Protein AF-A0A7C6ZLV8-F1 (afdb_monomer_lite)

Structure (mmCIF, N/CA/C/O backbone):
data_AF-A0A7C6ZLV8-F1
#
_entry.id   AF-A0A7C6ZLV8-F1
#
loop_
_atom_site.group_PDB
_atom_site.id
_atom_site.type_symbol
_atom_site.label_atom_id
_atom_site.label_alt_id
_atom_site.label_comp_id
_atom_site.label_asym_id
_atom_site.label_entity_id
_atom_site.label_seq_id
_atom_site.pdbx_PDB_ins_code
_atom_site.Cartn_x
_atom_site.Cartn_y
_atom_site.Cartn_z
_atom_site.occupancy
_atom_site.B_iso_or_equiv
_atom_site.auth_seq_id
_atom_site.auth_comp_id
_atom_site.auth_asym_id
_atom_site.auth_atom_id
_atom_site.pdbx_PDB_model_num
ATOM 1 N N . MET A 1 1 ? -17.988 -1.810 13.486 1.00 55.84 1 MET A N 1
ATOM 2 C CA . MET A 1 1 ? -17.212 -0.993 14.467 1.00 55.84 1 MET A CA 1
ATOM 3 C C . MET A 1 1 ? -16.897 0.416 13.948 1.00 55.84 1 MET A C 1
ATOM 5 O O . MET A 1 1 ? -16.860 1.352 14.736 1.00 55.84 1 MET A O 1
ATOM 9 N N . VAL A 1 2 ? -16.703 0.588 12.636 1.00 60.53 2 VAL A N 1
ATOM 10 C CA . VAL A 1 2 ? -16.282 1.864 12.027 1.00 60.53 2 VAL A CA 1
ATOM 11 C C . VAL A 1 2 ? -17.388 2.938 12.022 1.00 60.53 2 VAL A C 1
ATOM 13 O O . VAL A 1 2 ? -17.081 4.119 12.140 1.00 60.53 2 VAL A O 1
ATOM 16 N N . ASP A 1 3 ? -18.669 2.546 11.988 1.00 60.50 3 ASP A N 1
ATOM 17 C CA . ASP A 1 3 ? -19.830 3.461 11.923 1.00 60.50 3 ASP A CA 1
ATOM 18 C C . ASP A 1 3 ? -19.865 4.521 13.047 1.00 60.50 3 ASP A C 1
ATOM 20 O O . ASP A 1 3 ? -20.247 5.665 12.806 1.00 60.50 3 ASP A O 1
ATOM 24 N N . PHE A 1 4 ? -19.379 4.194 14.252 1.00 59.59 4 PHE A N 1
ATOM 25 C CA . PHE A 1 4 ? -19.283 5.154 15.362 1.00 59.59 4 PHE A CA 1
ATOM 26 C C . PHE A 1 4 ? -18.351 6.331 15.038 1.00 59.59 4 PHE A C 1
ATOM 28 O O . PHE A 1 4 ? -18.662 7.482 15.341 1.00 59.59 4 PHE A O 1
ATOM 35 N N . PHE A 1 5 ? -17.226 6.053 14.377 1.00 59.19 5 PHE A N 1
ATOM 36 C CA . PHE A 1 5 ? -16.246 7.069 14.008 1.00 59.19 5 PHE A CA 1
ATOM 37 C C . PHE A 1 5 ? -16.735 7.939 12.846 1.00 59.19 5 PHE A C 1
ATOM 39 O O . PHE A 1 5 ? -16.487 9.138 12.837 1.00 59.19 5 PHE A O 1
ATOM 46 N N . VAL A 1 6 ? -17.487 7.382 11.894 1.00 59.22 6 VAL A N 1
ATOM 47 C CA . VAL A 1 6 ? -17.998 8.144 10.736 1.00 59.22 6 VAL A CA 1
ATOM 48 C C . VAL A 1 6 ? -19.007 9.219 11.146 1.00 59.22 6 VAL A C 1
ATOM 50 O O . VAL A 1 6 ? -19.115 10.255 10.494 1.00 59.22 6 VAL A O 1
ATOM 53 N N . ARG A 1 7 ? -19.744 8.992 12.238 1.00 64.38 7 ARG A N 1
ATOM 54 C CA . ARG A 1 7 ? -20.799 9.900 12.714 1.00 64.38 7 ARG A CA 1
ATOM 55 C C . ARG A 1 7 ? -20.284 11.024 13.612 1.00 64.38 7 ARG A C 1
ATOM 57 O O . ARG A 1 7 ? -21.030 11.964 13.881 1.00 64.38 7 ARG A O 1
ATOM 64 N N . HIS A 1 8 ? -19.038 10.949 14.080 1.00 65.00 8 HIS A N 1
ATOM 65 C CA . HIS A 1 8 ? -18.473 11.976 14.947 1.00 65.00 8 HIS A CA 1
ATOM 66 C C . HIS A 1 8 ? -17.899 13.122 14.107 1.00 65.00 8 HIS A C 1
ATOM 68 O O . HIS A 1 8 ? -16.985 12.932 13.312 1.00 65.00 8 HIS A O 1
ATOM 74 N N . TRP A 1 9 ? -18.414 14.331 14.317 1.00 59.28 9 TRP A N 1
ATOM 75 C CA . TRP A 1 9 ? -18.047 15.555 13.589 1.00 59.28 9 TRP A CA 1
ATOM 76 C C . TRP A 1 9 ? -16.545 15.913 13.629 1.00 59.28 9 TRP A C 1
ATOM 78 O O . TRP A 1 9 ? -16.055 16.626 12.756 1.00 59.28 9 TRP A O 1
ATOM 88 N N . GLU A 1 10 ? -15.805 15.385 14.605 1.00 62.69 10 GLU A N 1
ATOM 89 C CA . GLU A 1 10 ? -14.352 15.556 14.753 1.00 62.69 10 GLU A CA 1
ATOM 90 C C . GLU A 1 10 ? -13.530 14.664 13.793 1.00 62.69 10 GLU A C 1
ATOM 92 O O . GLU A 1 10 ? -12.350 14.924 13.543 1.00 62.69 10 GLU A O 1
ATOM 97 N N . MET A 1 11 ? -14.130 13.599 13.241 1.00 72.62 11 MET A N 1
ATOM 98 C CA . MET A 1 11 ? -13.433 12.620 12.405 1.00 72.62 11 MET A CA 1
ATOM 99 C C . MET A 1 11 ? -13.342 13.113 10.961 1.00 72.62 11 MET A C 1
ATOM 101 O O . MET A 1 11 ? -14.279 13.030 10.166 1.00 72.62 11 MET A O 1
ATOM 105 N N . ARG A 1 12 ? -12.168 13.628 10.594 1.00 85.25 12 ARG A N 1
ATOM 106 C CA . ARG A 1 12 ? -11.890 14.063 9.222 1.00 85.25 12 ARG A CA 1
ATOM 107 C C . ARG A 1 12 ? -11.618 12.856 8.326 1.00 85.25 12 ARG A C 1
ATOM 109 O O . ARG A 1 12 ? -10.805 11.997 8.653 1.00 85.25 12 ARG A O 1
ATOM 116 N N . ARG A 1 13 ? -12.207 12.845 7.127 1.00 86.75 13 ARG A N 1
ATOM 117 C CA . ARG A 1 13 ? -11.935 11.820 6.095 1.00 86.75 13 ARG A CA 1
ATOM 118 C C . ARG A 1 13 ? -10.465 11.760 5.662 1.00 86.75 13 ARG A C 1
ATOM 120 O O . ARG A 1 13 ? -10.032 10.742 5.145 1.00 86.75 13 ARG A O 1
ATOM 127 N N . SER A 1 14 ? -9.701 12.823 5.897 1.00 89.94 14 SER A N 1
ATOM 128 C CA . SER A 1 14 ? -8.269 12.906 5.601 1.00 89.94 14 SER A CA 1
ATOM 129 C C . SER A 1 14 ? -7.365 12.364 6.719 1.00 89.94 14 SER A C 1
ATOM 131 O O . SER A 1 14 ? -6.157 12.568 6.664 1.00 89.94 14 SER A O 1
ATOM 133 N N . ILE A 1 15 ? -7.913 11.745 7.771 1.00 90.69 15 ILE A N 1
ATOM 134 C CA . ILE A 1 15 ? -7.098 11.111 8.815 1.00 90.69 15 ILE A CA 1
ATOM 135 C C . ILE A 1 15 ? -6.424 9.870 8.228 1.00 90.69 15 ILE A C 1
ATOM 137 O O . ILE A 1 15 ? -7.099 9.010 7.664 1.00 90.69 15 ILE A O 1
ATOM 141 N N . TRP A 1 16 ? -5.104 9.769 8.388 1.00 92.31 16 TRP A N 1
ATOM 142 C CA . TRP A 1 16 ? -4.342 8.581 8.017 1.00 92.31 16 TRP A CA 1
ATOM 143 C C . TRP A 1 16 ? -4.794 7.365 8.814 1.00 92.31 16 TRP A C 1
ATOM 145 O O . TRP A 1 16 ? -4.916 7.421 10.039 1.00 92.31 16 TRP A O 1
ATOM 155 N N . MET A 1 17 ? -5.002 6.257 8.114 1.00 92.38 17 MET A N 1
ATOM 156 C CA . MET A 1 17 ? -5.302 4.977 8.725 1.00 92.38 17 MET A CA 1
ATOM 157 C C . MET A 1 17 ? -4.078 4.075 8.720 1.00 92.38 17 MET A C 1
ATOM 159 O O . MET A 1 17 ? -3.359 3.955 7.730 1.00 92.38 17 MET A O 1
ATOM 163 N N . VAL A 1 18 ? -3.875 3.407 9.848 1.00 93.56 18 VAL A N 1
ATOM 164 C CA . VAL A 1 18 ? -2.839 2.400 10.025 1.00 93.56 18 VAL A CA 1
ATOM 165 C C . VAL A 1 18 ? -3.404 1.263 10.860 1.00 93.56 18 VAL A C 1
ATOM 167 O O . VAL A 1 18 ? -4.202 1.487 11.772 1.00 93.56 18 VAL A O 1
ATOM 170 N N . MET A 1 19 ? -2.986 0.044 10.558 1.00 94.38 19 MET A N 1
ATOM 171 C CA . MET A 1 19 ? -3.322 -1.136 11.339 1.00 94.38 19 MET A CA 1
ATOM 172 C C . MET A 1 19 ? -2.083 -1.622 12.089 1.00 94.38 19 MET A C 1
ATOM 174 O O . MET A 1 19 ? -0.983 -1.637 11.546 1.00 94.38 19 MET A O 1
ATOM 178 N N . ALA A 1 20 ? -2.245 -2.006 13.352 1.00 93.56 20 ALA A N 1
ATOM 179 C CA . ALA A 1 20 ? -1.178 -2.635 14.112 1.00 93.56 20 ALA A CA 1
ATOM 180 C C . ALA A 1 20 ? -1.191 -4.146 13.872 1.00 93.56 20 ALA A C 1
ATOM 182 O O . ALA A 1 20 ? -2.214 -4.800 14.073 1.00 93.56 20 ALA A O 1
ATOM 183 N N . HIS A 1 21 ? -0.040 -4.713 13.522 1.00 89.75 21 HIS A N 1
ATOM 184 C CA . HIS A 1 21 ? 0.175 -6.147 13.649 1.00 89.75 21 HIS A CA 1
ATOM 185 C C . HIS A 1 21 ? 0.117 -6.522 15.132 1.00 89.75 21 HIS A C 1
ATOM 187 O O . HIS A 1 21 ? 1.031 -6.207 15.894 1.00 89.75 21 HIS A O 1
ATOM 193 N N . GLY A 1 22 ? -0.953 -7.198 15.542 1.00 87.81 22 GLY A N 1
ATOM 194 C CA . GLY A 1 22 ? -1.178 -7.540 16.943 1.00 87.81 22 GLY A CA 1
ATOM 195 C C . GLY A 1 22 ? -1.787 -6.377 17.727 1.00 87.81 22 GLY A C 1
ATOM 196 O O . GLY A 1 22 ? -2.872 -5.902 17.398 1.00 87.81 22 GLY A O 1
ATOM 197 N N . ASN A 1 23 ? -1.137 -5.955 18.813 1.00 90.06 23 ASN A N 1
ATOM 198 C CA . ASN A 1 23 ? -1.734 -5.016 19.761 1.00 90.06 23 ASN A CA 1
ATOM 199 C C . ASN A 1 23 ? -1.427 -3.548 19.405 1.00 90.06 23 ASN A C 1
ATOM 201 O O . ASN A 1 23 ? -0.283 -3.102 19.473 1.00 90.06 23 ASN A O 1
ATOM 205 N N . ALA A 1 24 ? -2.468 -2.764 19.112 1.00 91.81 24 ALA A N 1
ATOM 206 C CA . ALA A 1 24 ? -2.345 -1.332 18.827 1.00 91.81 24 ALA A CA 1
ATOM 207 C C . ALA A 1 24 ? -1.780 -0.510 20.000 1.00 91.81 24 ALA A C 1
ATOM 209 O O . ALA A 1 24 ? -1.086 0.481 19.776 1.00 91.81 24 ALA A O 1
ATOM 210 N N . GLN A 1 25 ? -2.013 -0.934 21.245 1.00 90.50 25 GLN A N 1
ATOM 211 C CA . GLN A 1 25 ? -1.430 -0.300 22.428 1.00 90.50 25 GLN A CA 1
ATOM 212 C C . GLN A 1 25 ? 0.100 -0.322 22.376 1.00 90.50 25 GLN A C 1
ATOM 214 O O . GLN A 1 25 ? 0.740 0.638 22.792 1.00 90.50 25 GLN A O 1
ATOM 219 N N . GLU A 1 26 ? 0.704 -1.385 21.842 1.00 88.69 26 GLU A N 1
ATOM 220 C CA . GLU A 1 26 ? 2.160 -1.468 21.749 1.00 88.69 26 GLU A CA 1
ATOM 221 C C . GLU A 1 26 ? 2.723 -0.413 20.793 1.00 88.69 26 GLU A C 1
ATOM 223 O O . GLU A 1 26 ? 3.697 0.261 21.121 1.00 88.69 26 GLU A O 1
ATOM 228 N N . VAL A 1 27 ? 2.051 -0.188 19.664 1.00 89.06 27 VAL A N 1
ATOM 229 C CA . VAL A 1 27 ? 2.398 0.877 18.712 1.00 89.06 27 VAL A CA 1
ATOM 230 C C . VAL A 1 27 ? 2.300 2.256 19.371 1.00 89.06 27 VAL A C 1
ATOM 232 O O . VAL A 1 27 ? 3.191 3.086 19.199 1.00 89.06 27 VAL A O 1
ATOM 235 N N . LEU A 1 28 ? 1.263 2.493 20.176 1.00 87.81 28 LEU A N 1
ATOM 236 C CA . LEU A 1 28 ? 1.045 3.771 20.861 1.00 87.81 28 LEU A CA 1
ATOM 237 C C . LEU A 1 28 ? 1.960 4.005 22.071 1.00 87.81 28 LEU A C 1
ATOM 239 O O . LEU A 1 28 ? 2.172 5.150 22.454 1.00 87.81 28 LEU A O 1
ATOM 243 N N . LEU A 1 29 ? 2.48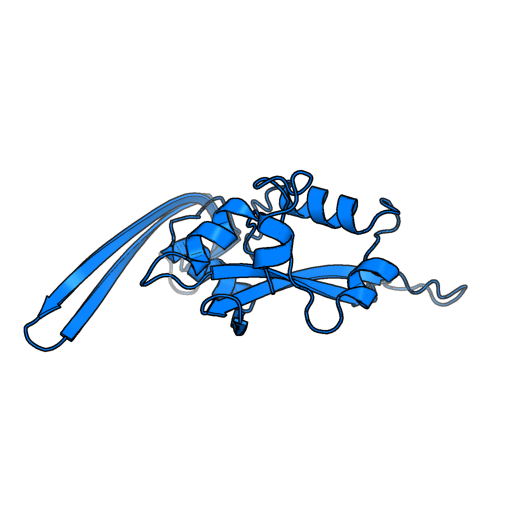3 2.957 22.703 1.00 85.50 29 LEU A N 1
ATOM 244 C CA . LEU A 1 29 ? 3.348 3.105 23.879 1.00 85.50 29 LEU A CA 1
ATOM 245 C C . LEU A 1 29 ? 4.835 3.013 23.538 1.00 85.50 29 LEU A C 1
ATOM 247 O O . LEU A 1 29 ? 5.649 3.645 24.202 1.00 85.50 29 LEU A O 1
ATOM 251 N N . LYS A 1 30 ? 5.194 2.229 22.517 1.00 84.50 30 LYS A N 1
ATOM 252 C CA . LYS A 1 30 ? 6.588 1.900 22.182 1.00 84.50 30 LYS A CA 1
ATOM 253 C C . LYS A 1 30 ? 6.996 2.279 20.756 1.00 84.50 30 LYS A C 1
ATOM 255 O O . LYS A 1 30 ? 8.160 2.129 20.408 1.00 84.50 30 LYS A O 1
ATOM 260 N N . GLY A 1 31 ? 6.066 2.738 19.918 1.00 78.06 31 GLY A N 1
ATOM 261 C CA . GLY A 1 31 ? 6.342 3.074 18.517 1.00 78.06 31 GLY A CA 1
ATOM 262 C C . GLY A 1 31 ? 6.922 4.473 18.285 1.00 78.06 31 GLY A C 1
ATOM 263 O O . GLY A 1 31 ? 7.273 4.789 17.150 1.00 78.06 31 GLY A O 1
ATOM 264 N N . ALA A 1 32 ? 7.013 5.318 19.317 1.00 76.00 32 ALA A N 1
ATOM 265 C CA . ALA A 1 32 ? 7.616 6.645 19.204 1.00 76.00 32 ALA A CA 1
ATOM 266 C C . ALA A 1 32 ? 9.133 6.531 18.955 1.00 76.00 32 ALA A C 1
ATOM 268 O O . ALA A 1 32 ? 9.838 5.981 19.806 1.00 76.00 32 ALA A O 1
ATOM 269 N N . PRO A 1 33 ? 9.665 7.045 17.830 1.00 72.00 33 PRO A N 1
ATOM 270 C CA . PRO A 1 33 ? 11.106 7.143 17.643 1.00 72.00 33 PRO A CA 1
ATOM 271 C C . PRO A 1 33 ? 11.699 8.189 18.598 1.00 72.00 33 PRO A C 1
ATOM 273 O O . PRO A 1 33 ? 11.018 9.107 19.040 1.00 72.00 33 PRO A O 1
ATOM 276 N N . VAL A 1 34 ? 13.009 8.122 18.846 1.00 68.12 34 VAL A N 1
ATOM 277 C CA . VAL A 1 34 ? 13.716 9.063 19.746 1.00 68.12 34 VAL A CA 1
ATOM 278 C C . VAL A 1 34 ? 13.477 10.537 19.374 1.00 68.12 34 VAL A C 1
ATOM 280 O O . VAL A 1 34 ? 13.432 11.404 20.243 1.00 68.12 34 VAL A O 1
ATOM 283 N N . GLN A 1 35 ? 13.307 10.816 18.079 1.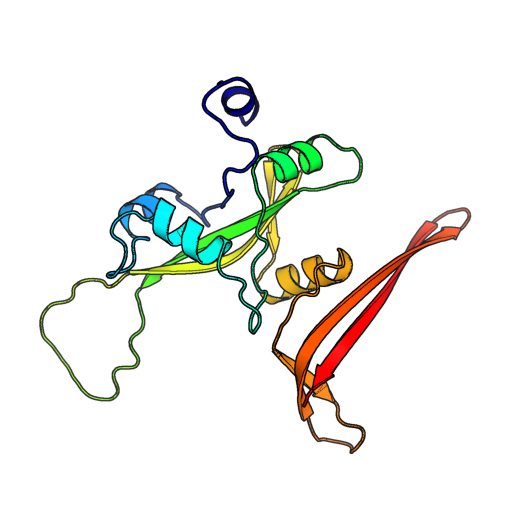00 71.00 35 GLN A N 1
ATOM 284 C CA . GLN A 1 35 ? 13.141 12.164 17.531 1.00 71.00 35 GLN A CA 1
ATOM 285 C C . GLN A 1 35 ? 11.702 12.701 17.633 1.00 71.00 35 GLN A C 1
ATOM 287 O O . GLN A 1 35 ? 11.521 13.913 17.623 1.00 71.00 35 GLN A O 1
ATOM 292 N N . GLU A 1 36 ? 10.690 11.832 17.752 1.00 79.25 36 GLU A N 1
ATOM 293 C CA . GLU A 1 36 ? 9.275 12.221 17.825 1.00 79.25 36 GLU A CA 1
ATOM 294 C C . GLU A 1 36 ? 8.574 11.445 18.943 1.00 79.25 36 GLU A C 1
ATOM 296 O O . GLU A 1 36 ? 8.332 10.243 18.842 1.00 79.25 36 GLU A O 1
ATOM 301 N N . LYS A 1 37 ? 8.228 12.156 20.019 1.00 80.12 37 LYS A N 1
ATOM 302 C CA . LYS A 1 37 ? 7.671 11.570 21.245 1.00 80.12 37 LYS A CA 1
ATOM 303 C C . LYS A 1 37 ? 6.220 11.121 21.088 1.00 80.12 37 LYS A C 1
ATOM 305 O O . LYS A 1 37 ? 5.739 10.366 21.928 1.00 80.12 37 LYS A O 1
ATOM 310 N N . ILE A 1 38 ? 5.517 11.593 20.057 1.00 85.31 38 ILE A N 1
ATOM 311 C CA . ILE A 1 38 ? 4.116 11.266 19.797 1.00 85.31 38 ILE A CA 1
ATOM 312 C C . ILE A 1 38 ? 4.046 10.238 18.651 1.00 85.31 38 ILE A C 1
ATOM 314 O O . ILE A 1 38 ? 4.182 10.612 17.484 1.00 85.31 38 ILE A O 1
ATOM 318 N N . PRO A 1 39 ? 3.755 8.949 18.925 1.00 83.75 39 PRO A N 1
ATOM 319 C CA . PRO A 1 39 ? 3.750 7.902 17.897 1.00 83.75 39 PRO A CA 1
ATOM 320 C C . PRO A 1 39 ? 2.804 8.188 16.730 1.00 83.75 39 PRO A C 1
ATOM 322 O O . PRO A 1 39 ? 3.135 7.901 15.587 1.00 83.75 39 PRO A O 1
ATOM 325 N N . GLY A 1 40 ? 1.639 8.790 16.995 1.00 86.19 40 GLY A N 1
ATOM 326 C CA . GLY A 1 40 ? 0.692 9.165 15.941 1.00 86.19 40 GLY A CA 1
ATOM 327 C C . GLY A 1 40 ? 1.261 10.200 14.964 1.00 86.19 40 GLY A C 1
ATOM 328 O O . GLY A 1 40 ? 1.035 10.095 13.760 1.00 86.19 40 GLY A O 1
ATOM 329 N N . VAL A 1 41 ? 2.052 11.159 15.460 1.00 86.94 41 VAL A N 1
ATOM 330 C CA . VAL A 1 41 ? 2.759 12.139 14.619 1.00 86.94 41 VAL A CA 1
ATOM 331 C C . VAL A 1 41 ? 3.877 11.448 13.844 1.00 86.94 41 VAL A C 1
ATOM 333 O O . VAL A 1 41 ? 4.002 11.670 12.643 1.00 86.94 41 VAL A O 1
ATOM 336 N N . ALA A 1 42 ? 4.620 10.538 14.480 1.00 85.44 42 ALA A N 1
ATOM 337 C CA . ALA A 1 42 ? 5.655 9.758 13.807 1.00 85.44 42 ALA A CA 1
ATOM 338 C C . ALA A 1 42 ? 5.091 8.902 12.659 1.00 85.44 42 ALA A C 1
ATOM 340 O O . ALA A 1 42 ? 5.643 8.911 11.560 1.00 85.44 42 ALA A O 1
ATOM 341 N N . VAL A 1 43 ? 3.968 8.205 12.878 1.00 88.25 43 VAL A N 1
ATOM 342 C CA . VAL A 1 43 ? 3.272 7.444 11.826 1.00 88.25 43 VAL A CA 1
ATOM 343 C C . VAL A 1 43 ? 2.817 8.373 10.712 1.00 88.25 43 VAL A C 1
ATOM 345 O O . VAL A 1 43 ? 3.063 8.076 9.547 1.00 88.25 43 VAL A O 1
ATOM 348 N N . LYS A 1 44 ? 2.191 9.506 11.051 1.00 89.00 44 LYS A N 1
ATOM 349 C CA . LYS A 1 44 ? 1.738 10.493 10.068 1.00 89.00 44 LYS A CA 1
ATOM 350 C C . LYS A 1 44 ? 2.891 10.974 9.185 1.00 89.00 44 LYS A C 1
ATOM 352 O O . LYS A 1 44 ? 2.767 10.915 7.969 1.00 89.00 44 LYS A O 1
ATOM 357 N N . ILE A 1 45 ? 4.012 11.389 9.780 1.00 87.19 45 ILE A N 1
ATOM 358 C CA . ILE A 1 45 ? 5.197 11.836 9.033 1.00 87.19 45 ILE A CA 1
ATOM 359 C C . ILE A 1 45 ? 5.674 10.729 8.088 1.00 87.19 45 ILE A C 1
ATOM 361 O O . ILE A 1 45 ? 5.964 11.002 6.927 1.00 87.19 45 ILE A O 1
ATOM 365 N N . GLN A 1 46 ? 5.716 9.474 8.545 1.00 85.12 46 GLN A N 1
ATOM 366 C CA . GLN A 1 46 ? 6.135 8.358 7.695 1.00 85.12 46 GLN A CA 1
ATOM 367 C C . GLN A 1 46 ? 5.133 8.023 6.577 1.00 85.12 46 GLN A C 1
ATOM 369 O O . GLN A 1 46 ? 5.565 7.592 5.514 1.00 85.12 46 GLN A O 1
ATOM 374 N N . MET A 1 47 ? 3.829 8.215 6.795 1.00 86.88 47 MET A N 1
ATOM 375 C CA . MET A 1 47 ? 2.792 8.046 5.766 1.00 86.88 47 MET A CA 1
ATOM 376 C C . MET A 1 47 ? 2.820 9.168 4.723 1.00 86.88 47 MET A C 1
ATOM 378 O O . MET A 1 47 ? 2.579 8.913 3.548 1.00 86.88 47 MET A O 1
ATOM 382 N N . GLU A 1 48 ? 3.108 10.401 5.150 1.00 86.88 48 GLU A N 1
ATOM 383 C CA . GLU A 1 48 ? 3.191 11.582 4.279 1.00 86.88 48 GLU A CA 1
ATOM 384 C C . GLU A 1 48 ? 4.506 11.648 3.503 1.00 86.88 48 GLU A C 1
ATOM 386 O O . GLU A 1 48 ? 4.551 12.235 2.425 1.00 86.88 48 GLU A O 1
ATOM 391 N N . THR A 1 49 ? 5.570 11.043 4.037 1.00 83.38 49 THR A N 1
ATOM 392 C CA . THR A 1 49 ? 6.874 10.965 3.377 1.00 83.38 49 THR A CA 1
ATOM 393 C C . THR A 1 49 ? 6.838 9.854 2.331 1.00 83.38 49 THR A C 1
ATOM 395 O O . THR A 1 49 ? 6.828 8.674 2.698 1.00 83.38 49 THR A O 1
ATOM 398 N N . PRO A 1 50 ? 6.864 10.168 1.025 1.00 69.38 50 PRO A N 1
ATOM 399 C CA . PRO A 1 50 ? 6.774 9.126 0.023 1.00 69.38 50 PRO A CA 1
ATOM 400 C C . PRO A 1 50 ? 8.089 8.342 0.002 1.00 69.38 50 PRO A C 1
ATOM 402 O O . PRO A 1 50 ? 9.173 8.899 -0.213 1.00 69.38 50 PRO A O 1
ATOM 405 N N . ARG A 1 51 ? 8.006 7.029 0.238 1.00 70.81 51 ARG A N 1
ATOM 406 C CA . ARG A 1 51 ? 9.155 6.117 0.151 1.00 70.81 51 ARG A CA 1
ATOM 407 C C . ARG A 1 51 ? 9.433 5.763 -1.306 1.00 70.81 51 ARG A C 1
ATOM 409 O O . ARG A 1 51 ? 9.237 4.625 -1.719 1.00 70.81 51 ARG A O 1
ATOM 416 N N . HIS A 1 52 ? 9.937 6.744 -2.051 1.00 70.94 52 HIS A N 1
ATOM 417 C CA . HIS A 1 52 ? 10.259 6.627 -3.477 1.00 70.94 52 HIS A CA 1
ATOM 418 C C . HIS A 1 52 ? 11.217 5.475 -3.796 1.00 70.94 52 HIS A C 1
ATOM 420 O O . HIS A 1 52 ? 11.251 5.027 -4.928 1.00 70.94 52 HIS A O 1
ATOM 426 N N . PHE A 1 53 ? 11.996 4.982 -2.831 1.00 75.56 53 PHE A N 1
ATOM 427 C CA . PHE A 1 53 ? 12.912 3.859 -3.048 1.00 75.56 53 PHE A CA 1
ATOM 428 C C . PHE A 1 53 ? 12.379 2.518 -2.531 1.00 75.56 53 PHE A C 1
ATOM 430 O O . PHE A 1 53 ? 12.874 1.471 -2.942 1.00 75.56 53 PHE A O 1
ATOM 437 N N . ASP A 1 54 ? 11.359 2.525 -1.667 1.00 81.69 54 ASP A N 1
ATOM 438 C CA . ASP A 1 54 ? 10.807 1.307 -1.069 1.00 81.69 54 ASP A CA 1
ATOM 439 C C . ASP A 1 54 ? 9.290 1.412 -0.793 1.00 81.69 54 ASP A C 1
ATOM 441 O O . ASP A 1 54 ? 8.864 1.614 0.351 1.00 81.69 54 ASP A O 1
ATOM 445 N N . PRO A 1 55 ? 8.439 1.287 -1.829 1.00 82.69 55 PRO A N 1
ATOM 446 C CA . PRO A 1 55 ? 6.982 1.365 -1.706 1.00 82.69 55 PRO A CA 1
ATOM 447 C C . PRO A 1 55 ? 6.383 0.048 -1.172 1.00 82.69 55 PRO A C 1
ATOM 449 O O . PRO A 1 55 ? 5.614 -0.636 -1.845 1.00 82.69 55 PRO A O 1
ATOM 452 N N . THR A 1 56 ? 6.750 -0.334 0.052 1.00 87.06 56 THR A N 1
ATOM 453 C CA . THR A 1 56 ? 6.395 -1.623 0.686 1.00 87.06 56 THR A CA 1
ATOM 454 C C . THR A 1 56 ? 5.191 -1.579 1.623 1.00 87.06 56 THR A C 1
ATOM 456 O O . THR A 1 56 ? 4.84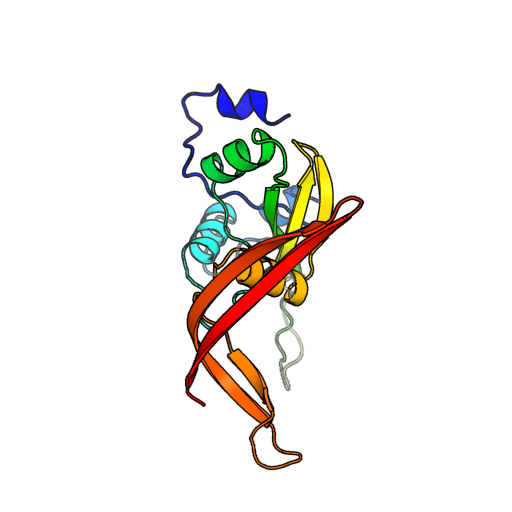1 -2.591 2.224 1.00 87.06 56 THR A O 1
ATOM 459 N N . PHE A 1 57 ? 4.526 -0.433 1.744 1.00 90.56 57 PHE A N 1
ATOM 460 C CA . PHE A 1 57 ? 3.309 -0.257 2.541 1.00 90.56 57 PHE A CA 1
ATOM 461 C C . PHE A 1 57 ? 2.216 0.427 1.717 1.00 90.56 57 PHE A C 1
ATOM 463 O O . PHE A 1 57 ? 2.506 1.012 0.675 1.00 90.56 57 PHE A O 1
ATOM 470 N N . TYR A 1 58 ? 0.961 0.361 2.167 1.00 91.94 58 TYR A N 1
ATOM 471 C CA . TYR A 1 58 ? -0.192 0.922 1.451 1.00 91.94 58 TYR A CA 1
ATOM 472 C C . TYR A 1 58 ? -0.806 2.113 2.214 1.00 91.94 58 TYR A C 1
ATOM 474 O O . TYR A 1 58 ? -1.655 1.897 3.086 1.00 91.94 58 TYR A O 1
ATOM 482 N N . PRO A 1 59 ? -0.377 3.363 1.952 1.00 90.81 59 PRO A N 1
ATOM 483 C CA . PRO A 1 59 ? -0.944 4.528 2.623 1.00 90.81 59 PRO A CA 1
ATOM 484 C C . PRO A 1 59 ? -2.408 4.714 2.213 1.00 90.81 59 PRO A C 1
ATOM 486 O O . PRO A 1 59 ? -2.744 4.680 1.026 1.00 90.81 59 PRO A O 1
ATOM 489 N N . VAL A 1 60 ? -3.279 4.910 3.201 1.00 92.69 60 VAL A N 1
ATOM 490 C CA . VAL A 1 60 ? -4.712 5.128 2.992 1.00 92.69 60 VAL A CA 1
ATOM 491 C C . VAL A 1 60 ? -5.257 6.058 4.071 1.00 92.69 60 VAL A C 1
ATOM 493 O O . VAL A 1 60 ? -4.837 6.008 5.231 1.00 92.69 60 VAL A O 1
ATOM 496 N N . VAL A 1 61 ? -6.180 6.933 3.686 1.00 93.94 61 VAL A N 1
ATOM 497 C CA . VAL A 1 61 ? -6.917 7.794 4.616 1.00 93.94 61 VAL A CA 1
ATOM 498 C C . VAL A 1 61 ? -8.297 7.209 4.901 1.00 93.94 61 VAL A C 1
ATOM 500 O O . VAL A 1 61 ? -8.811 6.390 4.141 1.00 93.94 61 VAL A O 1
ATOM 503 N N . LEU A 1 62 ? -8.924 7.648 5.991 1.00 93.12 62 LEU A N 1
ATOM 504 C CA . LEU A 1 62 ? -10.226 7.152 6.430 1.00 93.12 62 LEU A CA 1
ATOM 505 C C . LEU A 1 62 ? -11.300 7.239 5.338 1.00 93.12 62 LEU A C 1
ATOM 507 O O . LEU A 1 62 ? -12.086 6.314 5.189 1.00 93.12 62 LEU A O 1
ATOM 511 N N . GLY A 1 63 ? -11.337 8.323 4.564 1.00 92.81 63 GLY A N 1
ATOM 512 C CA . GLY A 1 63 ? -12.302 8.493 3.477 1.00 92.81 63 GLY A CA 1
ATOM 513 C C . GLY A 1 63 ? -12.190 7.415 2.400 1.00 92.81 63 GLY A C 1
ATOM 514 O O . GLY A 1 63 ? -13.207 6.844 2.008 1.00 92.81 63 GLY A O 1
ATOM 515 N N . ASP A 1 64 ? -10.967 7.110 1.972 1.00 93.19 64 ASP A N 1
ATOM 516 C CA . ASP A 1 64 ? -10.699 6.090 0.954 1.00 93.19 64 ASP A CA 1
ATOM 517 C C . ASP A 1 64 ? -11.033 4.700 1.492 1.00 93.19 64 ASP A C 1
ATOM 519 O O . ASP A 1 64 ? -11.710 3.928 0.824 1.00 93.19 64 ASP A O 1
ATOM 523 N N . PHE A 1 65 ? -10.654 4.411 2.741 1.00 94.56 65 PHE A N 1
ATOM 524 C CA . PHE A 1 65 ? -11.015 3.156 3.397 1.00 94.56 65 PHE A CA 1
ATOM 525 C C . PHE A 1 65 ? -12.535 2.974 3.486 1.00 94.56 65 PHE A C 1
ATOM 527 O O . PHE A 1 65 ? -13.048 1.915 3.142 1.00 94.56 65 PHE A O 1
ATOM 534 N N . LEU A 1 66 ? -13.269 4.006 3.917 1.00 92.75 66 LEU A N 1
ATOM 535 C CA . LEU A 1 66 ? -14.732 3.967 3.997 1.00 92.75 66 LEU A CA 1
ATOM 536 C C . LEU A 1 66 ? -15.384 3.754 2.631 1.00 92.75 66 LEU A C 1
ATOM 538 O O . LEU A 1 66 ? -16.404 3.072 2.546 1.00 92.75 66 LEU A O 1
ATOM 542 N N . THR A 1 67 ? -14.800 4.335 1.585 1.00 92.44 67 THR A N 1
ATOM 543 C CA . THR A 1 67 ? -15.249 4.140 0.204 1.00 92.44 67 THR A CA 1
ATOM 544 C C . THR A 1 67 ? -15.018 2.689 -0.217 1.00 92.44 67 THR A C 1
ATOM 546 O O . THR A 1 67 ? -15.969 2.017 -0.606 1.00 92.44 67 THR A O 1
ATOM 549 N N . ASP A 1 68 ? -13.802 2.170 -0.025 1.00 93.31 68 ASP A N 1
ATOM 550 C CA . ASP A 1 68 ? -13.428 0.804 -0.402 1.00 93.31 68 ASP A CA 1
ATOM 551 C C . ASP A 1 68 ? -14.289 -0.262 0.297 1.00 93.31 68 ASP A C 1
ATOM 553 O O . ASP A 1 68 ? -14.673 -1.233 -0.342 1.00 93.31 68 ASP A O 1
ATOM 557 N N . ILE A 1 69 ? -14.631 -0.098 1.583 1.00 93.00 69 ILE A N 1
ATOM 558 C CA . ILE A 1 69 ? -15.460 -1.085 2.307 1.00 93.00 69 ILE A CA 1
ATOM 559 C C . ILE A 1 69 ? -16.957 -1.003 1.977 1.00 93.00 69 ILE A C 1
ATOM 561 O O . ILE A 1 69 ? -17.708 -1.902 2.358 1.00 93.00 69 ILE A O 1
ATOM 565 N N . SER A 1 70 ? -17.401 0.097 1.362 1.00 89.31 70 SER A N 1
ATOM 566 C CA . SER A 1 70 ? -18.812 0.332 1.028 1.00 89.31 70 SER A CA 1
ATOM 567 C C . SER A 1 70 ? -19.137 -0.031 -0.420 1.00 89.31 70 SER A C 1
ATOM 569 O O . SER A 1 70 ? -20.305 -0.229 -0.747 1.00 89.31 70 SER A O 1
ATOM 571 N N . GLU A 1 71 ? -18.129 -0.093 -1.290 1.00 89.69 71 GLU A N 1
ATOM 572 C CA . GLU A 1 71 ? -18.291 -0.431 -2.700 1.00 89.69 71 GLU A CA 1
ATOM 573 C C . GLU A 1 71 ? -18.249 -1.945 -2.929 1.00 89.69 71 GLU A C 1
ATOM 575 O O . GLU A 1 71 ? -17.359 -2.657 -2.464 1.00 89.69 71 GLU A O 1
ATOM 580 N N . GLU A 1 72 ? -19.212 -2.449 -3.698 1.00 87.06 72 GLU A N 1
ATOM 581 C CA . GLU A 1 72 ? -19.239 -3.856 -4.080 1.00 87.06 72 GLU A CA 1
ATOM 582 C C . GLU A 1 72 ? -18.086 -4.186 -5.042 1.00 87.06 72 GLU A C 1
ATOM 584 O O . GLU A 1 72 ? -17.740 -3.406 -5.931 1.00 87.06 72 GLU A O 1
ATOM 589 N N . GLY A 1 73 ? -17.467 -5.355 -4.855 1.00 85.00 73 GLY A N 1
ATOM 590 C CA . GLY A 1 73 ? -16.337 -5.802 -5.674 1.00 85.00 73 GLY A CA 1
ATOM 591 C C . GLY A 1 73 ? -14.978 -5.206 -5.288 1.00 85.00 73 GLY A C 1
ATOM 592 O O . GLY A 1 73 ? -13.996 -5.459 -5.987 1.00 85.00 73 GLY A O 1
ATOM 593 N N . LYS A 1 74 ? -14.888 -4.454 -4.181 1.00 89.12 74 LYS A N 1
ATOM 594 C CA . LYS A 1 74 ? -13.623 -3.950 -3.632 1.00 89.12 74 LYS A CA 1
ATOM 595 C C . LYS A 1 74 ? -13.396 -4.455 -2.209 1.00 89.12 74 LYS A C 1
ATOM 597 O O . LYS A 1 74 ? -14.292 -4.453 -1.377 1.00 89.12 74 LYS A O 1
ATOM 602 N N . ASP A 1 75 ? -12.161 -4.873 -1.946 1.00 93.31 75 ASP A N 1
ATOM 603 C CA . ASP A 1 75 ? -11.650 -5.135 -0.600 1.00 93.31 75 ASP A CA 1
ATOM 604 C C . ASP A 1 75 ? -10.638 -4.019 -0.256 1.00 93.31 75 ASP A C 1
ATOM 606 O O . ASP A 1 75 ? -9.823 -3.605 -1.099 1.00 93.31 75 ASP A O 1
ATOM 610 N N . ALA A 1 76 ? -10.693 -3.511 0.977 1.00 95.19 76 ALA A N 1
ATOM 611 C CA . ALA A 1 76 ? -9.864 -2.390 1.415 1.00 95.19 76 ALA A CA 1
ATOM 612 C C . ALA A 1 76 ? -8.472 -2.864 1.856 1.00 95.19 76 ALA A C 1
ATOM 614 O O . ALA A 1 76 ? -8.316 -3.928 2.458 1.00 95.19 76 ALA A O 1
ATOM 615 N N . ILE A 1 77 ? -7.446 -2.053 1.581 1.00 95.88 77 ILE A N 1
ATOM 616 C CA . ILE A 1 77 ? -6.054 -2.341 1.952 1.00 95.88 77 ILE A CA 1
ATOM 617 C C . ILE A 1 77 ? -5.537 -1.205 2.829 1.00 95.88 77 ILE A C 1
ATOM 619 O O . ILE A 1 77 ? -5.597 -0.042 2.438 1.00 95.88 77 ILE A O 1
ATOM 623 N N . VAL A 1 78 ? -5.012 -1.544 4.005 1.00 96.31 78 VAL A N 1
ATOM 624 C CA . VAL A 1 78 ? -4.506 -0.570 4.983 1.00 96.31 78 VAL A CA 1
ATOM 625 C C . VAL A 1 78 ? -3.086 -0.942 5.373 1.00 96.31 78 VAL A C 1
ATOM 627 O O . VAL A 1 78 ? -2.841 -2.082 5.759 1.00 96.31 78 VAL A O 1
ATOM 630 N N . ALA A 1 79 ? -2.148 0.002 5.308 1.00 95.38 79 ALA A N 1
ATOM 631 C CA . ALA A 1 79 ? -0.783 -0.210 5.778 1.00 95.38 79 ALA A CA 1
ATOM 632 C C . ALA A 1 79 ? -0.738 -0.778 7.205 1.00 95.38 79 ALA A C 1
ATOM 634 O O . ALA A 1 79 ? -1.456 -0.326 8.104 1.00 95.38 79 ALA A O 1
ATOM 635 N N . ALA A 1 80 ? 0.136 -1.764 7.397 1.00 94.69 80 ALA A N 1
ATOM 636 C CA . ALA A 1 80 ? 0.300 -2.466 8.657 1.00 94.69 80 ALA A CA 1
ATOM 637 C C . ALA A 1 80 ? 1.644 -2.107 9.298 1.00 94.69 80 ALA A C 1
ATOM 639 O O . ALA A 1 80 ? 2.671 -2.067 8.620 1.00 94.69 80 ALA A O 1
ATOM 640 N N . VAL A 1 81 ? 1.647 -1.857 10.606 1.00 92.94 81 VAL A N 1
ATOM 641 C CA . VAL A 1 81 ? 2.846 -1.491 11.369 1.00 92.94 81 VAL A CA 1
ATOM 642 C C . VAL A 1 81 ? 3.082 -2.437 12.530 1.00 92.94 81 VAL A C 1
ATOM 644 O O . VAL A 1 81 ? 2.148 -2.984 13.115 1.00 92.94 81 VAL A O 1
ATOM 647 N N . ARG A 1 82 ? 4.349 -2.599 12.895 1.00 91.38 82 ARG A N 1
ATOM 648 C CA . ARG A 1 82 ? 4.788 -3.358 14.062 1.00 91.38 82 ARG A CA 1
ATOM 649 C C . ARG A 1 82 ? 5.905 -2.603 14.768 1.00 91.38 82 ARG A C 1
ATOM 651 O O . ARG A 1 82 ? 6.688 -1.903 14.131 1.00 91.38 82 ARG A O 1
ATOM 658 N N . VAL A 1 83 ? 5.985 -2.756 16.084 1.00 89.19 83 VAL A N 1
ATOM 659 C CA . VAL A 1 83 ? 7.134 -2.279 16.856 1.00 89.19 83 VAL A CA 1
ATOM 660 C C . VAL A 1 83 ? 8.181 -3.385 16.911 1.00 89.19 83 VAL A C 1
ATOM 662 O O . VAL A 1 83 ? 7.867 -4.530 17.236 1.00 89.19 83 VAL A O 1
ATOM 665 N N . ARG A 1 84 ? 9.426 -3.050 16.576 1.00 85.38 84 ARG A N 1
ATOM 666 C CA . ARG A 1 84 ? 10.576 -3.953 16.669 1.00 85.38 84 ARG A CA 1
ATOM 667 C C . ARG A 1 84 ? 11.678 -3.312 17.511 1.00 85.38 84 ARG A C 1
ATOM 669 O O . ARG A 1 84 ? 11.822 -2.092 17.460 1.00 85.38 84 ARG A O 1
ATOM 676 N N . PRO A 1 85 ? 12.487 -4.101 18.234 1.00 80.12 85 PRO A N 1
ATOM 677 C CA . PRO A 1 85 ? 13.729 -3.596 18.799 1.00 80.12 85 PRO A CA 1
ATOM 678 C C . PRO A 1 85 ? 14.627 -3.082 17.669 1.00 80.12 85 PRO A C 1
ATOM 680 O O . PRO A 1 85 ? 14.806 -3.759 16.655 1.00 80.12 85 PRO A O 1
ATOM 683 N N . MET A 1 86 ? 15.194 -1.895 17.842 1.00 71.19 86 MET A N 1
ATOM 684 C CA . MET A 1 86 ? 16.187 -1.323 16.945 1.00 71.19 86 MET A CA 1
ATOM 685 C C . MET A 1 86 ? 17.443 -2.194 17.021 1.00 71.19 86 MET A C 1
ATOM 687 O O . MET A 1 86 ? 18.170 -2.168 18.014 1.00 71.19 86 MET A O 1
ATOM 691 N N . GLN A 1 87 ? 17.705 -2.979 15.979 1.00 60.56 87 GLN A N 1
ATOM 692 C CA . GLN A 1 87 ? 19.000 -3.630 15.829 1.00 60.56 87 GLN A CA 1
ATOM 693 C C . GLN A 1 87 ? 19.995 -2.586 15.321 1.00 60.56 87 GLN A C 1
ATOM 695 O O . GLN A 1 87 ? 20.132 -2.369 14.119 1.00 60.56 87 GLN A O 1
ATOM 700 N N . GLU A 1 88 ? 20.694 -1.909 16.231 1.00 53.12 88 GLU A N 1
ATOM 701 C CA . GLU A 1 88 ? 21.953 -1.283 15.843 1.00 53.12 88 GLU A CA 1
ATOM 702 C C . GLU A 1 88 ? 22.943 -2.412 15.533 1.00 53.12 88 GLU A C 1
ATOM 704 O O . GLU A 1 88 ? 23.353 -3.144 16.434 1.00 53.12 88 GLU A O 1
ATOM 709 N N . ASN A 1 89 ? 23.371 -2.540 14.275 1.00 44.41 89 ASN A N 1
ATOM 710 C CA . ASN A 1 89 ? 24.608 -3.248 13.950 1.00 44.41 89 ASN A CA 1
ATOM 711 C C . ASN A 1 89 ? 25.785 -2.461 14.549 1.00 44.41 89 ASN A C 1
ATOM 713 O O . ASN A 1 89 ? 26.516 -1.765 13.846 1.00 44.41 89 ASN A O 1
ATOM 717 N N . LYS A 1 90 ? 25.972 -2.541 15.868 1.00 44.59 90 LYS A N 1
ATOM 718 C CA . LYS A 1 90 ? 27.200 -2.103 16.521 1.00 44.59 90 LYS A CA 1
ATOM 719 C C . LYS A 1 90 ? 28.253 -3.170 16.277 1.00 44.59 90 LYS A C 1
ATOM 721 O O . LYS A 1 90 ? 28.440 -4.085 17.075 1.00 44.59 90 LYS A O 1
ATOM 726 N N . ALA A 1 91 ? 28.976 -3.023 15.172 1.00 42.72 91 ALA A N 1
ATOM 727 C CA . ALA A 1 91 ? 30.329 -3.542 15.097 1.00 42.72 91 ALA A CA 1
ATOM 728 C C . ALA A 1 91 ? 31.157 -2.862 16.208 1.00 42.72 91 ALA A C 1
ATOM 730 O O . ALA A 1 91 ? 31.688 -1.772 16.022 1.00 42.72 91 ALA A O 1
ATOM 731 N N . GLY A 1 92 ? 31.225 -3.496 17.383 1.00 46.12 92 GLY A N 1
ATOM 732 C CA . GLY A 1 92 ? 32.356 -3.335 18.294 1.00 46.12 92 GLY A CA 1
ATOM 733 C C . GLY A 1 92 ? 32.217 -2.466 19.546 1.00 46.12 92 GLY A C 1
ATOM 734 O O . GLY A 1 92 ? 33.254 -1.987 19.990 1.00 46.12 92 GLY A O 1
ATOM 735 N N . GLN A 1 93 ? 31.047 -2.283 20.174 1.00 39.19 93 GLN A N 1
ATOM 736 C CA . GLN A 1 93 ? 31.017 -1.745 21.552 1.00 39.19 93 GLN A CA 1
ATOM 737 C C . GLN A 1 93 ? 29.965 -2.420 22.439 1.00 39.19 93 GLN A C 1
ATOM 739 O O . GLN A 1 93 ? 28.762 -2.286 22.214 1.00 39.19 93 GLN A O 1
ATOM 744 N N . SER A 1 94 ? 30.458 -3.124 23.460 1.00 42.44 94 SER A N 1
ATOM 745 C CA . SER A 1 94 ? 29.681 -3.659 24.577 1.00 42.44 94 SER A CA 1
ATOM 746 C C . SER A 1 94 ? 29.428 -2.594 25.647 1.00 42.44 94 SER A C 1
ATOM 748 O O . SER A 1 94 ? 30.320 -1.825 25.989 1.00 42.44 94 SER A O 1
ATOM 750 N N . GLU A 1 95 ? 28.216 -2.671 26.199 1.00 47.91 95 GLU A N 1
ATOM 751 C CA . GLU A 1 95 ? 27.795 -2.308 27.560 1.00 47.91 95 GLU A CA 1
ATOM 752 C C . GLU A 1 95 ? 27.863 -0.840 28.009 1.00 47.91 95 GLU A C 1
ATOM 754 O O . GLU A 1 95 ? 28.902 -0.324 28.403 1.00 47.91 95 GLU A O 1
ATOM 759 N N . THR A 1 96 ? 26.686 -0.199 28.088 1.00 36.06 96 THR A N 1
ATOM 760 C CA . THR A 1 96 ? 26.128 0.390 29.330 1.00 36.06 96 THR A CA 1
ATOM 761 C C . THR A 1 96 ? 24.750 1.020 29.053 1.00 36.06 96 THR A C 1
ATOM 763 O O . THR A 1 96 ? 24.627 1.926 28.237 1.00 36.06 96 THR A O 1
ATOM 766 N N . GLY A 1 97 ? 23.701 0.545 29.739 1.00 36.50 97 GLY A N 1
ATOM 767 C CA . GLY A 1 97 ? 22.363 1.161 29.748 1.00 36.50 97 GLY A CA 1
ATOM 768 C C . GLY A 1 97 ? 21.453 0.772 28.577 1.00 36.50 97 GLY A C 1
ATOM 769 O O . GLY A 1 97 ? 21.291 1.527 27.622 1.00 36.50 97 GLY A O 1
ATOM 770 N N . SER A 1 98 ? 20.809 -0.394 28.663 1.00 40.25 98 SER A N 1
ATOM 771 C CA . SER A 1 98 ? 19.791 -0.848 27.709 1.00 40.25 98 SER A CA 1
ATOM 772 C C . SER A 1 98 ? 18.521 0.004 27.809 1.00 40.25 98 SER A C 1
ATOM 774 O O . SER A 1 98 ? 17.542 -0.376 28.451 1.00 40.25 98 SER A O 1
ATOM 776 N N . THR A 1 99 ? 18.522 1.168 27.166 1.00 48.34 99 THR A N 1
ATOM 777 C CA . THR A 1 99 ? 17.261 1.747 26.704 1.00 48.34 99 THR A CA 1
ATOM 778 C C . THR A 1 99 ? 16.849 0.881 25.523 1.00 48.34 99 THR A C 1
ATOM 780 O O . THR A 1 99 ? 17.559 0.855 24.518 1.00 48.34 99 THR A O 1
ATOM 783 N N . GLU A 1 100 ? 15.784 0.090 25.666 1.00 55.72 100 GLU A N 1
ATOM 784 C CA . GLU A 1 100 ? 15.198 -0.651 24.547 1.00 55.72 100 GLU A CA 1
ATOM 785 C C . GLU A 1 100 ? 14.733 0.363 23.498 1.00 55.72 100 GLU A C 1
ATOM 787 O O . GLU A 1 100 ? 13.609 0.867 23.537 1.00 55.72 100 GLU A O 1
ATOM 792 N N . ASN A 1 101 ? 15.633 0.729 22.588 1.00 70.75 101 ASN A N 1
ATOM 793 C CA . ASN A 1 101 ? 15.311 1.600 21.476 1.00 70.75 101 ASN A CA 1
ATOM 794 C C . ASN A 1 101 ? 14.387 0.799 20.570 1.00 70.75 101 ASN A C 1
ATOM 796 O O . ASN A 1 101 ? 14.830 -0.104 19.874 1.00 70.75 101 ASN A O 1
ATOM 800 N N . ASN A 1 102 ? 13.094 1.083 20.630 1.00 78.38 102 ASN A N 1
ATOM 801 C CA . ASN A 1 102 ? 12.095 0.466 19.779 1.00 78.38 102 ASN A CA 1
ATOM 802 C C . ASN A 1 102 ? 11.886 1.328 18.531 1.00 78.38 102 ASN A C 1
ATOM 804 O O . ASN A 1 102 ? 11.988 2.554 18.573 1.00 78.38 102 ASN A O 1
ATOM 808 N N . GLN A 1 103 ? 11.605 0.681 17.407 1.00 80.62 103 GLN A N 1
ATOM 809 C CA . GLN A 1 103 ? 11.331 1.335 16.139 1.00 80.62 103 GLN A CA 1
ATOM 810 C C . GLN A 1 103 ? 9.998 0.847 15.582 1.00 80.62 103 GLN A C 1
ATOM 812 O O . GLN A 1 103 ? 9.723 -0.353 15.514 1.00 80.62 103 GLN A O 1
ATOM 817 N N . LEU A 1 104 ? 9.171 1.798 15.153 1.00 86.44 104 LEU A N 1
ATOM 818 C CA . LEU A 1 104 ? 7.988 1.518 14.355 1.00 86.44 104 LEU A CA 1
ATOM 819 C C . LEU A 1 104 ? 8.407 1.190 12.924 1.00 86.44 104 LEU A C 1
ATOM 821 O O . LEU A 1 104 ? 9.049 2.000 12.253 1.00 86.44 104 LEU A O 1
ATOM 825 N N . MET A 1 105 ? 8.024 0.006 12.464 1.00 87.50 105 MET A N 1
ATOM 826 C CA . MET A 1 105 ? 8.293 -0.482 11.120 1.00 87.50 105 MET A CA 1
ATOM 827 C C . MET A 1 105 ? 6.984 -0.769 10.398 1.00 87.50 105 MET A C 1
ATOM 829 O O . MET A 1 105 ? 6.059 -1.344 10.971 1.00 87.50 105 MET A O 1
ATOM 833 N N . PHE A 1 106 ? 6.925 -0.397 9.124 1.00 90.06 106 PHE A N 1
ATOM 834 C CA . PHE A 1 106 ? 5.871 -0.846 8.228 1.00 90.06 106 PHE A CA 1
ATOM 835 C C . PHE A 1 106 ? 6.169 -2.276 7.774 1.00 90.06 106 PHE A C 1
ATOM 837 O O . PHE A 1 106 ? 7.250 -2.554 7.261 1.00 90.06 106 PHE A O 1
ATOM 844 N N . GLU A 1 107 ? 5.209 -3.175 7.960 1.00 90.88 107 GLU A N 1
ATOM 845 C CA . GLU A 1 107 ? 5.290 -4.588 7.581 1.00 90.88 107 GLU A CA 1
ATOM 846 C C . GLU A 1 107 ? 4.119 -4.914 6.637 1.00 90.88 107 GLU A C 1
ATOM 848 O O . GLU A 1 107 ? 3.199 -5.657 6.988 1.00 90.88 107 GLU A O 1
ATOM 853 N N . GLY A 1 108 ? 4.141 -4.312 5.441 1.00 93.94 108 GLY A N 1
ATOM 854 C CA . GLY A 1 108 ? 3.145 -4.552 4.398 1.00 93.94 108 GLY A CA 1
ATOM 855 C C . GLY A 1 108 ? 1.787 -3.899 4.671 1.00 93.94 108 GLY A C 1
ATOM 856 O O . GLY A 1 108 ? 1.702 -2.703 4.979 1.00 93.94 108 GLY A O 1
ATOM 857 N N . ALA A 1 109 ? 0.714 -4.676 4.526 1.00 96.25 109 ALA A N 1
ATOM 858 C CA . ALA A 1 109 ? -0.659 -4.204 4.665 1.00 96.25 109 ALA A CA 1
ATOM 859 C C . ALA A 1 109 ? -1.621 -5.284 5.187 1.00 96.25 109 ALA A C 1
ATOM 861 O O . ALA A 1 109 ? -1.379 -6.479 5.057 1.00 96.25 109 ALA A O 1
ATOM 862 N N . GLY A 1 110 ? -2.739 -4.857 5.767 1.00 96.69 110 GLY A N 1
ATOM 863 C CA . GLY A 1 110 ? -3.900 -5.699 6.044 1.00 96.69 110 GLY A CA 1
ATOM 864 C C . GLY A 1 110 ? -4.944 -5.592 4.949 1.00 96.69 110 GLY A C 1
ATOM 865 O O . GLY A 1 110 ? -5.164 -4.506 4.411 1.00 96.69 110 GLY A O 1
ATOM 866 N N . VAL A 1 111 ? -5.611 -6.708 4.675 1.00 96.44 111 VAL A N 1
ATOM 867 C CA . VAL A 1 111 ? -6.724 -6.800 3.727 1.00 96.44 111 VAL A CA 1
ATOM 868 C C . VAL A 1 111 ? -8.025 -6.930 4.501 1.00 96.44 111 VAL A C 1
ATOM 870 O O . VAL A 1 111 ? -8.165 -7.814 5.350 1.00 96.44 111 VAL A O 1
ATOM 873 N N . PHE A 1 112 ? -8.977 -6.055 4.201 1.00 95.56 112 PHE A N 1
ATOM 874 C CA . PHE A 1 112 ? -10.270 -5.986 4.860 1.00 95.56 112 PHE A CA 1
ATOM 875 C C . PHE A 1 112 ? -11.389 -6.342 3.887 1.00 95.56 112 PHE A C 1
ATOM 877 O O . PHE A 1 112 ? -11.466 -5.781 2.796 1.00 95.56 112 PHE A O 1
ATOM 884 N N . ARG A 1 113 ? -12.281 -7.234 4.325 1.00 93.62 113 ARG A N 1
ATOM 885 C CA . ARG A 1 113 ? -13.565 -7.504 3.677 1.00 93.62 113 ARG A CA 1
ATOM 886 C C . ARG A 1 113 ? -14.666 -6.841 4.486 1.00 93.62 113 ARG A C 1
ATOM 888 O O . ARG A 1 113 ? -14.953 -7.266 5.611 1.00 93.62 113 ARG A O 1
ATOM 895 N N . GLY A 1 114 ? -15.258 -5.785 3.933 1.00 90.88 114 GLY A N 1
ATOM 896 C CA . GLY A 1 114 ? -16.072 -4.863 4.723 1.00 90.88 114 GLY A CA 1
ATOM 897 C C . GLY A 1 114 ? -15.251 -4.305 5.891 1.00 90.88 114 GLY A C 1
ATOM 898 O O . GLY A 1 114 ? -14.103 -3.909 5.717 1.00 90.88 114 GLY A O 1
ATOM 899 N N . ASP A 1 115 ? -15.789 -4.338 7.112 1.00 89.31 115 ASP A N 1
ATOM 900 C CA . ASP A 1 115 ? -15.086 -3.850 8.307 1.00 89.31 115 ASP A CA 1
ATOM 901 C C . ASP A 1 115 ? -14.232 -4.910 9.034 1.00 89.31 115 ASP A C 1
ATOM 903 O O . ASP A 1 115 ? -13.796 -4.680 10.166 1.00 89.31 115 ASP A O 1
ATOM 907 N N . LYS A 1 116 ? -13.964 -6.063 8.402 1.00 92.94 116 LYS A N 1
ATOM 908 C CA . LYS A 1 116 ? -13.230 -7.184 9.010 1.00 92.94 116 LYS A CA 1
ATOM 909 C C . LYS A 1 116 ? -11.901 -7.443 8.319 1.00 92.94 116 LYS A C 1
ATOM 911 O O . LYS A 1 116 ? -11.857 -7.654 7.112 1.00 92.94 116 LYS A O 1
ATOM 916 N N . LEU A 1 117 ? -10.831 -7.520 9.104 1.00 94.81 117 LEU A N 1
ATOM 917 C CA . LEU A 1 117 ? -9.530 -7.992 8.639 1.00 94.81 117 LEU A CA 1
ATOM 918 C C . LEU A 1 117 ? -9.617 -9.485 8.281 1.00 94.81 117 LEU A C 1
ATOM 920 O O . LEU A 1 117 ? -10.033 -10.291 9.113 1.00 94.81 117 LEU A O 1
ATOM 924 N N . VAL A 1 118 ? -9.215 -9.847 7.063 1.00 96.12 118 VAL A N 1
ATOM 925 C CA . VAL A 1 118 ? -9.264 -11.231 6.550 1.00 96.12 118 VAL A CA 1
ATOM 926 C C . VAL A 1 118 ? -7.894 -11.799 6.191 1.00 96.12 118 VAL A C 1
ATOM 928 O O . VAL A 1 118 ? -7.761 -13.007 6.020 1.00 96.12 118 VAL A O 1
ATOM 931 N N . GLY A 1 119 ? -6.866 -10.956 6.104 1.00 95.31 119 GLY A N 1
ATOM 932 C CA . GLY A 1 119 ? -5.516 -11.398 5.786 1.00 95.31 119 GLY A CA 1
ATOM 933 C C . GLY A 1 119 ? -4.499 -10.270 5.814 1.00 95.31 119 GLY A C 1
ATOM 934 O O . GLY A 1 119 ? -4.831 -9.109 6.063 1.00 95.31 119 GLY A O 1
ATOM 935 N N . TYR A 1 120 ? -3.253 -10.635 5.539 1.00 95.75 120 TYR A N 1
ATOM 936 C CA . TYR A 1 120 ? -2.125 -9.719 5.459 1.00 95.75 120 TYR A CA 1
ATOM 937 C C . TYR A 1 120 ? -1.416 -9.908 4.126 1.00 95.75 120 TYR A C 1
ATOM 939 O O . TYR A 1 120 ? -1.328 -11.027 3.628 1.00 95.75 120 TYR A O 1
ATOM 947 N N . LEU A 1 121 ? -0.894 -8.810 3.596 1.00 96.62 121 LEU A N 1
ATOM 948 C CA . LEU A 1 121 ? 0.073 -8.792 2.514 1.00 96.62 121 LEU A CA 1
ATOM 949 C C . LEU A 1 121 ? 1.428 -8.433 3.115 1.00 96.62 121 LEU A C 1
ATOM 951 O O . LEU A 1 121 ? 1.551 -7.429 3.820 1.00 96.62 121 LEU A O 1
ATOM 955 N N . GLY A 1 122 ? 2.453 -9.222 2.817 1.00 95.50 122 GLY A N 1
ATOM 956 C CA . GLY A 1 122 ? 3.833 -8.863 3.112 1.00 95.50 122 GLY A CA 1
ATOM 957 C C . GLY A 1 122 ? 4.302 -7.646 2.298 1.00 95.50 122 GLY A C 1
ATOM 958 O O . GLY A 1 122 ? 3.591 -7.174 1.407 1.00 95.50 122 GLY A O 1
ATOM 959 N N . PRO A 1 123 ? 5.516 -7.130 2.556 1.00 92.31 123 PRO A N 1
ATOM 960 C CA . PRO A 1 123 ? 6.093 -6.001 1.821 1.00 92.31 123 PRO A CA 1
ATOM 961 C C . PRO A 1 123 ? 6.052 -6.153 0.289 1.00 92.31 123 PRO A C 1
ATOM 963 O O . PRO A 1 123 ? 5.595 -5.250 -0.414 1.00 92.31 123 PRO A O 1
ATOM 966 N N . SER A 1 124 ? 6.474 -7.308 -0.237 1.00 91.81 124 SER A N 1
ATOM 967 C CA . SER A 1 124 ? 6.495 -7.573 -1.684 1.00 91.81 124 SER A CA 1
ATOM 968 C C . SER A 1 124 ? 5.092 -7.717 -2.279 1.00 91.81 124 SER A C 1
ATOM 970 O O . SER A 1 124 ? 4.821 -7.178 -3.348 1.00 91.81 124 SER A O 1
ATOM 972 N N . GLU A 1 125 ? 4.176 -8.384 -1.576 1.00 95.50 125 GLU A N 1
ATOM 973 C CA . GLU A 1 125 ? 2.779 -8.530 -2.009 1.00 95.50 125 GLU A CA 1
ATOM 974 C C . GLU A 1 125 ? 2.049 -7.182 -1.989 1.00 95.50 125 GLU A C 1
ATOM 976 O O . GLU A 1 125 ? 1.293 -6.861 -2.902 1.00 95.50 125 GLU A O 1
ATOM 981 N N . THR A 1 126 ? 2.330 -6.351 -0.983 1.00 95.00 126 THR A N 1
ATOM 982 C CA . THR A 1 126 ? 1.794 -4.990 -0.875 1.00 95.00 126 THR A CA 1
ATOM 983 C C . THR A 1 126 ? 2.265 -4.129 -2.042 1.00 95.00 126 THR A C 1
ATOM 985 O O . THR A 1 126 ? 1.461 -3.410 -2.637 1.00 95.00 126 THR A O 1
ATOM 988 N N . ARG A 1 127 ? 3.546 -4.240 -2.421 1.00 91.75 127 ARG A N 1
ATOM 989 C CA . ARG A 1 127 ? 4.091 -3.589 -3.618 1.00 91.75 127 ARG A CA 1
ATOM 990 C C . ARG A 1 127 ? 3.376 -4.067 -4.887 1.00 91.75 127 ARG A C 1
ATOM 992 O O . ARG A 1 127 ? 2.914 -3.239 -5.664 1.00 91.75 127 ARG A O 1
ATOM 999 N N . GLY A 1 128 ? 3.195 -5.378 -5.057 1.00 92.81 128 GLY A N 1
ATOM 1000 C CA . GLY A 1 128 ? 2.441 -5.939 -6.184 1.00 92.81 128 GLY A CA 1
ATOM 1001 C C . GLY A 1 128 ? 0.992 -5.436 -6.246 1.00 92.81 128 GLY A C 1
ATOM 1002 O O . GLY A 1 128 ? 0.517 -5.038 -7.307 1.00 92.81 128 GLY A O 1
ATOM 1003 N N . ALA A 1 129 ? 0.303 -5.353 -5.105 1.00 94.25 129 ALA A N 1
ATOM 1004 C CA . ALA A 1 129 ? -1.049 -4.799 -5.028 1.00 94.25 129 ALA A CA 1
ATOM 1005 C C . ALA A 1 129 ? -1.100 -3.311 -5.421 1.00 94.25 129 ALA A C 1
ATOM 1007 O O . ALA A 1 129 ? -2.056 -2.874 -6.068 1.00 94.25 129 ALA A O 1
ATOM 1008 N N . ARG A 1 130 ? -0.075 -2.525 -5.062 1.00 92.69 130 ARG A N 1
ATOM 1009 C CA . ARG A 1 130 ? 0.070 -1.137 -5.529 1.00 92.69 130 ARG A CA 1
ATOM 1010 C C . ARG A 1 130 ? 0.240 -1.083 -7.042 1.00 92.69 130 ARG A C 1
ATOM 1012 O O . ARG A 1 130 ? -0.475 -0.312 -7.678 1.00 92.69 130 ARG A O 1
ATOM 1019 N N . TRP A 1 131 ? 1.104 -1.924 -7.610 1.00 92.69 131 TRP A N 1
ATOM 1020 C CA . TRP A 1 131 ? 1.315 -1.996 -9.055 1.00 92.69 131 TRP A CA 1
ATOM 1021 C C . TRP A 1 131 ? 0.043 -2.337 -9.817 1.00 92.69 131 TRP A C 1
ATOM 1023 O O . TRP A 1 131 ? -0.339 -1.588 -10.708 1.00 92.69 131 TRP A O 1
ATOM 1033 N N . VAL A 1 132 ? -0.680 -3.382 -9.404 1.00 93.69 132 VAL A N 1
ATOM 1034 C CA . VAL A 1 132 ? -1.964 -3.748 -10.023 1.00 93.69 132 VAL A CA 1
ATOM 1035 C C . VAL A 1 132 ? -2.944 -2.573 -9.986 1.00 93.69 132 VAL A C 1
ATOM 1037 O O . VAL A 1 132 ? -3.565 -2.267 -11.001 1.00 93.69 132 VAL A O 1
ATOM 1040 N N . LYS A 1 133 ? -3.026 -1.851 -8.859 1.00 91.50 133 LYS A N 1
ATOM 1041 C CA . LYS A 1 133 ? -3.871 -0.652 -8.701 1.00 91.50 133 LYS A CA 1
ATOM 1042 C C . LYS A 1 133 ? -3.306 0.618 -9.372 1.00 91.50 133 LYS A C 1
ATOM 1044 O O . LYS A 1 133 ? -3.846 1.697 -9.143 1.00 91.50 133 LYS A O 1
ATOM 1049 N N . GLY A 1 134 ? -2.229 0.523 -10.156 1.00 91.75 134 GLY A N 1
ATOM 1050 C CA . GLY A 1 134 ? -1.612 1.654 -10.863 1.00 91.75 134 GLY A CA 1
ATOM 1051 C C . GLY A 1 134 ? -0.904 2.667 -9.958 1.00 91.75 134 GLY A C 1
ATOM 1052 O O . GLY A 1 134 ? -0.587 3.767 -10.397 1.00 91.75 134 GLY A O 1
ATOM 1053 N N . LYS A 1 135 ? -0.647 2.321 -8.692 1.00 90.50 135 LYS A N 1
ATOM 1054 C CA . LYS A 1 135 ? 0.070 3.159 -7.719 1.00 90.50 135 LYS A CA 1
ATOM 1055 C C . LYS A 1 135 ? 1.578 2.888 -7.794 1.00 90.50 135 LYS A C 1
ATOM 1057 O O . LYS A 1 135 ? 2.150 2.323 -6.860 1.00 90.50 135 LYS A O 1
ATOM 1062 N N . ILE A 1 136 ? 2.183 3.235 -8.931 1.00 88.94 136 ILE A N 1
ATOM 1063 C CA . ILE A 1 136 ? 3.605 3.014 -9.247 1.00 88.94 136 ILE A CA 1
ATOM 1064 C C . ILE A 1 136 ? 4.352 4.351 -9.189 1.00 88.94 136 ILE A C 1
ATOM 1066 O O . ILE A 1 136 ? 4.511 5.045 -10.187 1.00 88.94 136 ILE A O 1
ATOM 1070 N N . ASP A 1 137 ? 4.755 4.742 -7.987 1.00 83.50 137 ASP A N 1
ATOM 1071 C CA . ASP A 1 137 ? 5.312 6.057 -7.638 1.00 83.50 137 ASP A CA 1
ATOM 1072 C C . ASP A 1 137 ? 6.766 5.974 -7.128 1.00 83.50 137 ASP A C 1
ATOM 1074 O O . ASP A 1 137 ? 7.228 6.826 -6.368 1.00 83.50 137 ASP A O 1
ATOM 1078 N N . GLY A 1 138 ? 7.490 4.928 -7.536 1.00 87.25 138 GLY A N 1
ATOM 1079 C CA . GLY A 1 138 ? 8.892 4.700 -7.197 1.00 87.25 138 GLY A CA 1
ATOM 1080 C C . GLY A 1 138 ? 9.209 3.228 -6.937 1.00 87.25 138 GLY A C 1
ATOM 1081 O O . GLY A 1 138 ? 8.388 2.335 -7.143 1.00 87.25 138 GLY A O 1
ATOM 1082 N N . GLY A 1 139 ? 10.416 2.988 -6.445 1.00 88.81 139 GLY A N 1
ATOM 1083 C CA . GLY A 1 139 ? 10.948 1.691 -6.063 1.00 88.81 139 GLY A CA 1
ATOM 1084 C C . GLY A 1 139 ? 12.309 1.433 -6.688 1.00 88.81 139 GLY A C 1
ATOM 1085 O O . GLY A 1 139 ? 12.628 1.936 -7.760 1.00 88.81 139 GLY A O 1
ATOM 1086 N N . ILE A 1 140 ? 13.110 0.624 -5.996 1.00 90.12 140 ILE A N 1
ATOM 1087 C CA . ILE A 1 140 ? 14.281 -0.020 -6.585 1.00 90.12 140 ILE A CA 1
ATOM 1088 C C . ILE A 1 140 ? 14.018 -1.521 -6.620 1.00 90.12 140 ILE A C 1
ATOM 1090 O O . ILE A 1 140 ? 13.608 -2.115 -5.611 1.00 90.12 140 ILE A O 1
ATOM 1094 N N . TYR A 1 141 ? 14.225 -2.138 -7.777 1.00 86.06 141 TYR A N 1
ATOM 1095 C CA . TYR A 1 141 ? 14.164 -3.588 -7.906 1.00 86.06 141 TYR A CA 1
ATOM 1096 C C . TYR A 1 141 ? 15.059 -4.099 -9.024 1.00 86.06 141 TYR A C 1
ATOM 1098 O O . TYR A 1 141 ? 15.475 -3.374 -9.924 1.00 86.06 141 TYR A O 1
ATOM 1106 N N . THR A 1 142 ? 15.380 -5.381 -8.922 1.00 88.88 142 THR A N 1
ATOM 1107 C CA . THR A 1 142 ? 16.331 -6.019 -9.812 1.00 88.88 142 THR A CA 1
ATOM 1108 C C . THR A 1 142 ? 15.632 -6.525 -11.068 1.00 88.88 142 THR A C 1
ATOM 1110 O O . THR A 1 142 ? 14.662 -7.278 -10.978 1.00 88.88 142 THR A O 1
ATOM 1113 N N . VAL A 1 143 ? 16.150 -6.149 -12.233 1.00 88.06 143 VAL A N 1
ATOM 1114 C CA . VAL A 1 143 ? 15.682 -6.597 -13.548 1.00 88.06 143 VAL A CA 1
ATOM 1115 C C . VAL A 1 143 ? 16.796 -7.353 -14.278 1.00 88.06 143 VAL A C 1
ATOM 1117 O O . VAL A 1 143 ? 17.975 -7.026 -14.099 1.00 88.06 143 VAL A O 1
ATOM 1120 N N . PRO A 1 144 ? 16.466 -8.379 -15.082 1.00 87.81 144 PRO A N 1
ATOM 1121 C CA . PRO A 1 144 ? 17.455 -9.020 -15.937 1.00 87.81 144 PRO A CA 1
ATOM 1122 C C . PRO A 1 144 ? 17.933 -8.021 -16.995 1.00 87.81 144 PRO A C 1
ATOM 1124 O O . PRO A 1 144 ? 17.128 -7.289 -17.574 1.00 87.81 144 PRO A O 1
ATOM 1127 N N . THR A 1 145 ? 19.237 -7.981 -17.263 1.00 84.44 145 THR A N 1
ATOM 1128 C CA . THR A 1 145 ? 19.755 -7.198 -18.390 1.00 84.44 145 THR A CA 1
ATOM 1129 C C . THR A 1 145 ? 19.696 -8.019 -19.685 1.00 84.44 145 THR A C 1
ATOM 1131 O O . THR A 1 145 ? 19.602 -9.247 -19.637 1.00 84.44 145 THR A O 1
ATOM 1134 N N . PRO A 1 146 ? 19.767 -7.379 -20.871 1.00 80.88 146 PRO A N 1
ATOM 1135 C CA . PRO A 1 146 ? 19.804 -8.102 -22.147 1.00 80.88 146 PRO A CA 1
ATOM 1136 C C . PRO A 1 146 ? 21.002 -9.054 -22.292 1.00 80.88 146 PRO A C 1
ATOM 1138 O O . PRO A 1 146 ? 20.954 -9.993 -23.081 1.00 80.88 146 PRO A O 1
ATOM 1141 N N . SER A 1 147 ? 22.089 -8.808 -21.556 1.00 81.19 147 SER A N 1
ATOM 1142 C CA . SER A 1 147 ? 23.229 -9.718 -21.462 1.00 81.19 147 SER A CA 1
ATOM 1143 C C . SER A 1 147 ? 22.926 -10.836 -20.467 1.00 81.19 147 SER A C 1
ATOM 1145 O O . SER A 1 147 ? 22.699 -10.561 -19.288 1.00 81.19 147 SER A O 1
ATOM 1147 N N . GLU A 1 148 ? 22.964 -12.087 -20.925 1.00 79.06 148 GLU A N 1
ATOM 1148 C CA . GLU A 1 148 ? 22.683 -13.253 -20.084 1.00 79.06 148 GLU A CA 1
ATOM 1149 C C . GLU A 1 148 ? 23.499 -13.252 -18.779 1.00 79.06 148 GLU A C 1
ATOM 1151 O O . GLU A 1 148 ? 24.710 -13.028 -18.770 1.00 79.06 148 GLU A O 1
ATOM 1156 N N . GLY A 1 149 ? 22.818 -13.523 -17.662 1.00 77.31 149 GLY A N 1
ATOM 1157 C CA . GLY A 1 149 ? 23.437 -13.719 -16.348 1.00 77.31 149 GLY A CA 1
ATOM 1158 C C . GLY A 1 149 ? 23.730 -12.448 -15.545 1.00 77.31 149 GLY A C 1
ATOM 1159 O O . GLY A 1 149 ? 24.137 -12.563 -14.388 1.00 77.31 149 GLY A O 1
ATOM 1160 N N . LEU A 1 150 ? 23.499 -11.254 -16.101 1.00 85.31 150 LEU A N 1
ATOM 1161 C CA . LEU A 1 150 ? 23.658 -9.992 -15.381 1.00 85.31 150 LEU A CA 1
ATOM 1162 C C . LEU A 1 150 ? 22.304 -9.411 -14.954 1.00 85.31 150 LEU A C 1
ATOM 1164 O O . LEU A 1 150 ? 21.288 -9.516 -15.639 1.00 85.31 150 LEU A O 1
ATOM 1168 N N . TRP A 1 151 ? 22.317 -8.788 -13.783 1.00 90.62 151 TRP A N 1
ATOM 1169 C CA . TRP A 1 151 ? 21.162 -8.161 -13.161 1.00 90.62 151 TRP A CA 1
ATOM 1170 C C . TRP A 1 151 ? 21.456 -6.679 -12.945 1.00 90.62 151 TRP A C 1
ATOM 1172 O O . TRP A 1 151 ? 22.562 -6.319 -12.542 1.00 90.62 151 TRP A O 1
ATOM 1182 N N . ALA A 1 152 ? 20.466 -5.833 -13.203 1.00 89.12 152 ALA A N 1
ATOM 1183 C CA . ALA A 1 152 ? 20.533 -4.394 -12.991 1.00 89.12 152 ALA A CA 1
ATOM 1184 C C . ALA A 1 152 ? 19.512 -3.962 -11.940 1.00 89.12 152 ALA A C 1
ATOM 1186 O O . ALA A 1 152 ? 18.443 -4.557 -11.834 1.00 89.12 152 ALA A O 1
ATOM 1187 N N . SER A 1 153 ? 19.826 -2.911 -11.187 1.00 91.88 153 SER A N 1
ATOM 1188 C CA . SER A 1 153 ? 18.865 -2.258 -10.300 1.00 91.88 153 SER A CA 1
ATOM 1189 C C . SER A 1 153 ? 18.143 -1.172 -11.083 1.00 91.88 153 SER A C 1
ATOM 1191 O O . SER A 1 153 ? 18.754 -0.165 -11.411 1.00 91.88 153 SER A O 1
ATOM 1193 N N . LEU A 1 154 ? 16.861 -1.364 -11.377 1.00 91.00 154 LEU A N 1
ATOM 1194 C CA . LEU A 1 154 ? 16.024 -0.313 -11.941 1.00 91.00 154 LEU A CA 1
ATOM 1195 C C . LEU A 1 154 ? 15.517 0.581 -10.809 1.00 91.00 154 LEU A C 1
ATOM 1197 O O . LEU A 1 154 ? 14.977 0.083 -9.820 1.00 91.00 154 LEU A O 1
ATOM 1201 N N . VAL A 1 155 ? 15.675 1.891 -10.970 1.00 93.06 155 VAL A N 1
ATOM 1202 C CA . VAL A 1 155 ? 15.063 2.922 -10.134 1.00 93.06 155 VAL A CA 1
ATOM 1203 C C . VAL A 1 155 ? 13.876 3.512 -10.887 1.00 93.06 155 VAL A C 1
ATOM 1205 O O . VAL A 1 155 ? 14.056 4.229 -11.873 1.00 93.06 155 VAL A O 1
ATOM 1208 N N . THR A 1 156 ? 12.668 3.209 -10.421 1.00 91.94 156 THR A N 1
ATOM 1209 C CA . THR A 1 156 ? 11.407 3.664 -11.017 1.00 91.94 156 THR A CA 1
ATOM 1210 C C . THR A 1 156 ? 11.257 5.178 -10.902 1.00 91.94 156 THR A C 1
ATOM 1212 O O . THR A 1 156 ? 11.364 5.747 -9.812 1.00 91.94 156 THR A O 1
ATOM 1215 N N . THR A 1 157 ? 10.944 5.832 -12.017 1.00 91.31 157 THR A N 1
ATOM 1216 C CA . THR A 1 157 ? 10.552 7.246 -12.077 1.00 91.31 157 THR A CA 1
ATOM 1217 C C . THR A 1 157 ? 9.044 7.398 -12.233 1.00 91.31 157 THR A C 1
ATOM 1219 O O . THR A 1 157 ? 8.458 8.310 -11.650 1.00 91.31 157 THR A O 1
ATOM 1222 N N . SER A 1 158 ? 8.406 6.505 -12.989 1.00 90.88 158 SER A N 1
ATOM 1223 C CA . SER A 1 158 ? 6.955 6.462 -13.146 1.00 90.88 158 SER A CA 1
ATOM 1224 C C . SER A 1 158 ? 6.502 5.088 -13.621 1.00 90.88 158 SER A C 1
ATOM 1226 O O . SER A 1 158 ? 7.277 4.336 -14.201 1.00 90.88 158 SER A O 1
ATOM 1228 N N . GLY A 1 159 ? 5.232 4.764 -13.416 1.00 91.62 159 GLY A N 1
ATOM 1229 C CA . GLY A 1 159 ? 4.652 3.573 -14.012 1.00 91.62 159 GLY A CA 1
ATOM 1230 C C . GLY A 1 159 ? 3.148 3.678 -14.160 1.00 91.62 159 GLY A C 1
ATOM 1231 O O . GLY A 1 159 ? 2.496 4.582 -13.636 1.00 91.62 159 GLY A O 1
ATOM 1232 N N . SER A 1 160 ? 2.587 2.729 -14.892 1.00 94.75 160 SER A N 1
ATOM 1233 C CA . SER A 1 160 ? 1.156 2.627 -15.123 1.00 94.75 160 SER A CA 1
ATOM 1234 C C . SER A 1 160 ? 0.711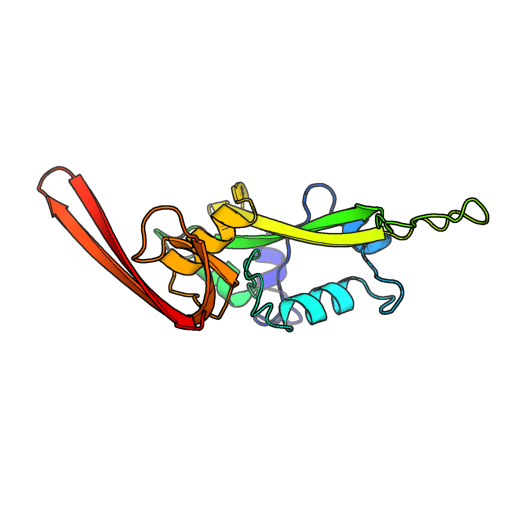 1.171 -15.120 1.00 94.75 160 SER A C 1
ATOM 1236 O O . SER A 1 160 ? 1.502 0.252 -15.324 1.00 94.75 160 SER A O 1
ATOM 1238 N N . SER A 1 161 ? -0.577 0.971 -14.855 1.00 96.56 161 SER A N 1
ATOM 1239 C CA . SER A 1 161 ? -1.224 -0.334 -14.925 1.00 96.56 161 SER A CA 1
ATOM 1240 C C . SER A 1 161 ? -2.506 -0.208 -15.729 1.00 96.56 161 SER A C 1
ATOM 1242 O O . SER A 1 161 ? -3.305 0.706 -15.499 1.00 96.56 161 SER A O 1
ATOM 1244 N N . ARG A 1 162 ? -2.706 -1.133 -16.664 1.00 96.69 162 ARG A N 1
ATOM 1245 C CA . ARG A 1 162 ? -3.932 -1.287 -17.442 1.00 96.69 162 ARG A CA 1
ATOM 1246 C C . ARG A 1 162 ? -4.538 -2.645 -17.124 1.00 96.69 162 ARG A C 1
ATOM 1248 O O . ARG A 1 162 ? -3.899 -3.676 -17.308 1.00 96.69 162 ARG A O 1
ATOM 1255 N N . ILE A 1 163 ? -5.786 -2.638 -16.663 1.00 95.06 163 ILE A N 1
ATOM 1256 C CA . ILE A 1 163 ? -6.553 -3.853 -16.383 1.00 95.06 163 ILE A CA 1
ATOM 1257 C C . ILE A 1 163 ? -7.624 -4.003 -17.461 1.00 95.06 163 ILE A C 1
ATOM 1259 O O . ILE A 1 163 ? -8.499 -3.148 -17.594 1.00 95.06 163 ILE A O 1
ATOM 1263 N N . GLU A 1 164 ? -7.571 -5.103 -18.204 1.00 96.00 164 GLU A N 1
ATOM 1264 C CA . GLU A 1 164 ? -8.557 -5.470 -19.217 1.00 96.00 164 GLU A CA 1
ATOM 1265 C C . GLU A 1 164 ? -9.287 -6.753 -18.793 1.00 96.00 164 GLU A C 1
ATOM 1267 O O . GLU A 1 164 ? -8.653 -7.809 -18.679 1.00 96.00 164 GLU A O 1
ATOM 1272 N N . PRO A 1 165 ? -10.610 -6.705 -18.551 1.00 94.25 165 PRO A N 1
ATOM 1273 C CA . PRO A 1 165 ? -11.385 -7.918 -18.341 1.00 94.25 165 PRO A CA 1
ATOM 1274 C C . PRO A 1 165 ? -11.509 -8.687 -19.663 1.00 94.25 165 PRO A C 1
ATOM 1276 O O . PRO A 1 165 ? -11.923 -8.141 -20.685 1.00 94.25 165 PRO A O 1
ATOM 1279 N N . VAL A 1 166 ? -11.186 -9.976 -19.631 1.00 95.94 166 VAL A N 1
ATOM 1280 C CA . VAL A 1 166 ? -11.389 -10.924 -20.728 1.00 95.94 166 VAL A CA 1
ATOM 1281 C C . VAL A 1 166 ? -12.489 -11.886 -20.294 1.0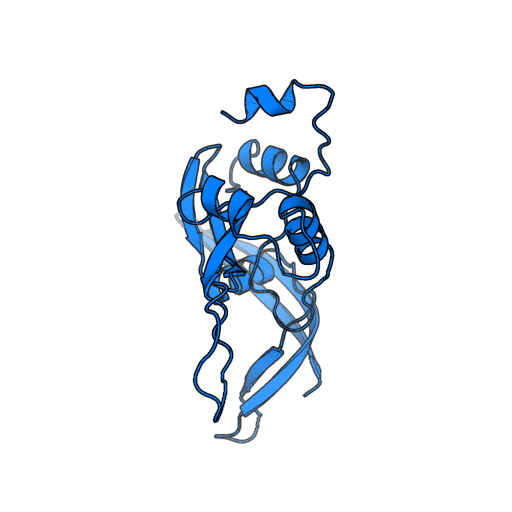0 95.94 166 VAL A C 1
ATOM 1283 O O . VAL A 1 166 ? -12.276 -12.749 -19.436 1.00 95.94 166 VAL A O 1
ATOM 1286 N N . ILE A 1 167 ? -13.678 -11.696 -20.863 1.00 94.62 167 ILE A N 1
ATOM 1287 C CA . ILE A 1 167 ? -14.891 -12.441 -20.518 1.00 94.62 167 ILE A CA 1
ATOM 1288 C C . ILE A 1 167 ? -15.144 -13.498 -21.594 1.00 94.62 167 ILE A C 1
ATOM 1290 O O . ILE A 1 167 ? -15.211 -13.189 -22.782 1.00 94.62 167 ILE A O 1
ATOM 1294 N N . THR A 1 168 ? -15.292 -14.743 -21.157 1.00 92.44 168 THR A N 1
ATOM 1295 C CA . THR A 1 168 ? -15.758 -15.886 -21.957 1.00 92.44 168 THR A CA 1
ATOM 1296 C C . THR A 1 168 ? -17.076 -16.394 -21.369 1.00 92.44 168 THR A C 1
ATOM 1298 O O . THR A 1 168 ? -17.440 -15.960 -20.278 1.00 92.44 168 THR A O 1
ATOM 1301 N N . GLU A 1 169 ? -17.794 -17.288 -22.058 1.00 88.94 169 GLU A N 1
ATOM 1302 C CA . GLU A 1 169 ? -19.125 -17.756 -21.615 1.00 88.94 169 GLU A CA 1
ATOM 1303 C C . GLU A 1 169 ? -19.146 -18.251 -20.155 1.00 88.94 169 GLU A C 1
ATOM 1305 O O . GLU A 1 169 ? -20.052 -17.878 -19.414 1.00 88.94 169 GLU A O 1
ATOM 1310 N N . ASP A 1 170 ? -18.113 -18.981 -19.714 1.00 92.56 170 ASP A N 1
ATOM 1311 C CA . ASP A 1 170 ? -18.064 -19.579 -18.368 1.00 92.56 170 ASP A CA 1
ATOM 1312 C C . ASP A 1 170 ? -17.056 -18.928 -17.408 1.00 92.56 170 ASP A C 1
ATOM 1314 O O . ASP A 1 170 ? -17.029 -19.258 -16.222 1.00 92.56 170 ASP A O 1
ATOM 1318 N N . ASN A 1 171 ? -16.179 -18.040 -17.891 1.00 94.00 171 ASN A N 1
ATOM 1319 C CA . ASN A 1 171 ? -15.056 -17.543 -17.094 1.00 94.00 171 ASN A CA 1
ATOM 1320 C C . ASN A 1 171 ? -14.754 -16.067 -17.339 1.00 94.00 171 ASN A C 1
ATOM 1322 O O . ASN A 1 171 ? -14.701 -15.597 -18.479 1.00 94.00 171 ASN A O 1
ATOM 1326 N N . ILE A 1 172 ? -14.447 -15.367 -16.248 1.00 92.94 172 ILE A N 1
ATOM 1327 C CA . ILE A 1 172 ? -13.893 -14.014 -16.255 1.00 92.94 172 ILE A CA 1
ATOM 1328 C C . ILE A 1 172 ? -12.415 -14.120 -15.885 1.00 92.94 172 ILE A C 1
ATOM 1330 O O . ILE A 1 172 ? -12.064 -14.698 -14.858 1.00 92.94 172 ILE A O 1
ATOM 1334 N N . SER A 1 173 ? -11.548 -13.542 -16.710 1.00 94.69 173 SER A N 1
ATOM 1335 C CA . SER A 1 173 ? -10.124 -13.382 -16.414 1.00 94.69 173 SER A CA 1
ATOM 1336 C C . SER A 1 173 ? -9.710 -11.923 -16.589 1.00 94.69 173 SER A C 1
ATOM 1338 O O . SER A 1 173 ? -10.418 -11.146 -17.227 1.00 94.69 173 SER A O 1
ATOM 1340 N N . PHE A 1 174 ? -8.581 -11.528 -16.006 1.00 93.75 174 PHE A N 1
ATOM 1341 C CA . PHE A 1 174 ? -8.071 -10.162 -16.109 1.00 93.75 174 PHE A CA 1
ATOM 1342 C C . PHE A 1 174 ? -6.672 -10.192 -16.704 1.00 93.75 174 PHE A C 1
ATOM 1344 O O . PHE A 1 174 ? -5.770 -10.825 -16.154 1.00 93.75 174 PHE A O 1
ATOM 1351 N N . ARG A 1 175 ? -6.486 -9.487 -17.820 1.00 96.12 175 ARG A N 1
ATOM 1352 C CA . ARG A 1 175 ? -5.158 -9.163 -18.330 1.00 96.12 175 ARG A CA 1
ATOM 1353 C C . ARG A 1 175 ? -4.708 -7.878 -17.655 1.00 96.12 175 ARG A C 1
ATOM 1355 O O . ARG A 1 175 ? -5.390 -6.862 -17.746 1.00 96.12 175 ARG A O 1
ATOM 1362 N N . ILE A 1 176 ? -3.578 -7.945 -16.966 1.00 96.00 176 ILE A N 1
ATOM 1363 C CA . ILE A 1 176 ? -2.992 -6.804 -16.270 1.00 96.00 176 ILE A CA 1
ATOM 1364 C C . ILE A 1 176 ? -1.660 -6.512 -16.949 1.00 96.00 176 ILE A C 1
ATOM 1366 O O . ILE A 1 176 ? -0.743 -7.328 -16.893 1.00 96.00 176 ILE A O 1
ATOM 1370 N N . GLU A 1 177 ? -1.583 -5.371 -17.618 1.00 97.06 177 GLU A N 1
ATOM 1371 C CA . GLU A 1 177 ? -0.357 -4.860 -18.220 1.00 97.06 177 GLU A CA 1
ATOM 1372 C C . GL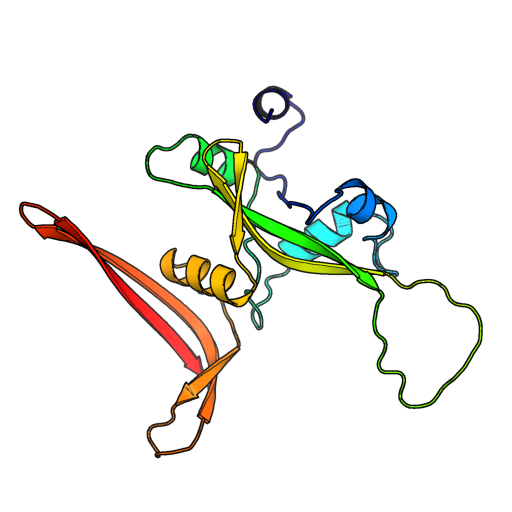U A 1 177 ? 0.227 -3.800 -17.291 1.00 97.06 177 GLU A C 1
ATOM 1374 O O . GLU A 1 177 ? -0.458 -2.844 -16.930 1.00 97.06 177 GLU A O 1
ATOM 1379 N N . ILE A 1 178 ? 1.474 -3.999 -16.870 1.00 94.81 178 ILE A N 1
ATOM 1380 C CA . ILE A 1 178 ? 2.195 -3.092 -15.978 1.00 94.81 178 ILE A CA 1
ATOM 1381 C C . ILE A 1 178 ? 3.405 -2.572 -16.743 1.00 94.81 178 ILE A C 1
ATOM 1383 O O . ILE A 1 178 ? 4.246 -3.362 -17.172 1.00 94.81 178 ILE A O 1
ATOM 1387 N N . THR A 1 179 ? 3.492 -1.253 -16.870 1.00 94.38 179 THR A N 1
ATOM 1388 C CA . THR A 1 179 ? 4.630 -0.561 -17.478 1.00 94.38 179 THR A CA 1
ATOM 1389 C C . THR A 1 179 ? 5.337 0.241 -16.402 1.00 94.38 179 THR A C 1
ATOM 1391 O O . THR A 1 179 ? 4.696 1.009 -15.684 1.00 94.38 179 THR A O 1
ATOM 1394 N N . ASP A 1 180 ? 6.648 0.073 -16.302 1.00 91.62 180 ASP A N 1
ATOM 1395 C CA . ASP A 1 180 ? 7.508 0.802 -15.377 1.00 91.62 180 ASP A CA 1
ATOM 1396 C C . ASP A 1 180 ? 8.651 1.442 -16.165 1.00 91.62 180 ASP A C 1
ATOM 1398 O O . ASP A 1 180 ? 9.313 0.784 -16.972 1.00 91.62 180 ASP A O 1
ATOM 1402 N N . GLU A 1 181 ? 8.839 2.738 -15.959 1.00 92.38 181 GLU A N 1
ATOM 1403 C CA . GLU A 1 181 ? 9.886 3.542 -16.561 1.00 92.38 181 GLU A CA 1
ATOM 1404 C C . GLU A 1 181 ? 10.845 4.004 -15.468 1.00 92.38 181 GLU A C 1
ATOM 1406 O O . GLU A 1 181 ? 10.437 4.448 -14.394 1.00 92.38 181 GLU A O 1
ATOM 1411 N N . GLY A 1 182 ? 12.142 3.926 -15.752 1.00 91.88 182 GLY A N 1
ATOM 1412 C CA . GLY A 1 182 ? 13.170 4.224 -14.770 1.00 91.88 182 GLY A CA 1
ATOM 1413 C C . GLY A 1 182 ? 14.563 4.316 -15.372 1.00 91.88 182 GLY A C 1
ATOM 1414 O O . GLY A 1 182 ? 14.738 4.318 -16.592 1.00 91.88 182 GLY A O 1
ATOM 1415 N N . TYR A 1 183 ? 15.562 4.384 -14.500 1.00 91.44 183 TYR A N 1
ATOM 1416 C CA . TYR A 1 183 ? 16.976 4.360 -14.871 1.00 91.44 183 TYR A CA 1
ATOM 1417 C C . TYR A 1 183 ? 17.722 3.262 -14.110 1.00 91.44 183 TYR A C 1
ATOM 1419 O O . TYR A 1 183 ? 17.282 2.833 -13.044 1.00 91.44 183 TYR A O 1
ATOM 1427 N N . ILE A 1 184 ? 18.830 2.796 -14.685 1.00 88.06 184 ILE A N 1
ATOM 1428 C CA . ILE A 1 184 ? 19.744 1.801 -14.103 1.00 88.06 184 ILE A CA 1
ATOM 1429 C C . ILE A 1 184 ? 20.993 2.510 -13.585 1.00 88.06 184 ILE A C 1
ATOM 1431 O O . ILE A 1 184 ? 21.456 3.436 -14.292 1.00 88.06 184 ILE A O 1
#

Sequence (184 aa):
MVDFFVRHWEMRRSIWMVMAHGNAQEVLLKGAPVQEKIPGVAVKIQMETPRHFDPTFYPVVLGDFLTDISEEGKDAIVAAVRVRPMQENKAGQSETGSTENNQLMFEGAGVFRGDKLVGYLGPSETRGARWVKGKIDGGIYTVPTPSEGLWASLVTTSGSSRIEPVITEDNISFRIEITDEGYI

pLDDT: mean 84.24, std 14.33, range [36.06, 97.06]

Secondary structure (DSSP, 8-state):
-THHHHT-TT--TTPEE-EESS-HHHHHHH---TT-S-HHHHHHHHHHS--TT---S--EEHHHHHHHHHSTT--EEEEEEEEEE-----SS---S-----EEEEEEEEEEEETTEEEEEE-HHHHHHHHHHTT-----EEEEE-SSTT-EEEEEEEEEEEEEEEEE-SS-EEEEEEEEEEEE-

Radius of gyration: 19.77 Å; chains: 1; bounding box: 53×35×52 Å

Foldseek 3Di:
DCVVLVPDPPRDQQQKDEAEPPDPVCLQPQAAAPVGPGSSVVVVVVLPDDPQAAQQFDIHGNNVQLVQLVDPPHKDKHWYKYKDFDPDPPPPDDDDDPPRRIHIDTAHIFIGNRPDTDDGDGSVRNVVVCQQVQVQCWHWDWDDDPPPPDIDIWIFHHKGKDWDWDDDPVDIDIDIDIGTDGDD